Protein AF-A0AAD8TST7-F1 (afdb_monomer_lite)

Sequence (332 aa):
MFNDTINLLGLIELPLRDRQFTWSNRRDVPTLIRLDRVFINHAWNTLFPTSSLSSLTRDTSDHVPLLAKVSTSIPKGGFFRYEPSWALHQRFRSSISAAWVSTFRPDPTARLVARLRLCRKEGGFGVKDLHRQNSIALRHGEDRRVIDSPSTPRFCSREAYRSLAPAQPLDTSSCMSWALQAPSKIKIFTYLADIDRLSTRANLFHKSCAPSDVCAACPCPETGRHLFFACRLATATWSRLDVPIPAGDFSIWELQAPAPFDPAVWRVGVAAILWSLWKSRNDLVFNGVAHSADSTLRRVCDDLALWRWRFRVAHREPLDILRSYVLSCLES

Foldseek 3Di:
DVVVVCVVQQKDWADADADDFFAWPPDPPIDGHHPDTDIDHPVLCVAFVPWHKYWDDDDDDRGTDIDTDTDGPPDPPDDLDADPLLVVPPCLVVQLVCLLPVDDDPDPVVSVVSSVVSSSVSRVCPPPVVPVVDPDDDDPDDDADADPDPVDRHDDPVVVCVVSDDPDPPDPLLVLLVLALAPPVLSVVLNCLQVQNDPQLLNCVVVVNHPGQAALQDRDRTTSCCLQPVDPQNVQLCVLLVFDDDPDDDGLLPGDDDPPADSSLVSNLSSLLSVLSVVQSVCCVPVVDHDHSLRSLVSSLVSLVVSLVSDDPVPSVSSVVVSVSSVVSNVD

pLDDT: mean 83.8, std 13.74, range [41.53, 98.0]

InterPro domains:
  IPR026960 Reverse transcriptase zinc-binding domain [PF13966] (155-238)
  IPR036691 Endonuclease/exonuclease/phosphatase superfamily [G3DSA:3.60.10.10] (1-70)
  IPR036691 Endonuclease/exonuclease/phosphatase superfamily [SSF56219] (2-70)

Structure (mmCIF, N/CA/C/O backbone):
data_AF-A0AAD8TST7-F1
#
_entry.id   AF-A0AAD8TST7-F1
#
loop_
_atom_site.group_PDB
_atom_site.id
_atom_site.type_symbol
_atom_site.label_atom_id
_atom_site.label_alt_id
_atom_site.label_comp_id
_atom_site.label_asym_id
_atom_site.label_entity_id
_atom_site.label_seq_id
_atom_site.pdbx_PDB_ins_code
_atom_site.Cartn_x
_atom_site.Cartn_y
_atom_site.Cartn_z
_atom_site.occupancy
_atom_site.B_iso_or_equi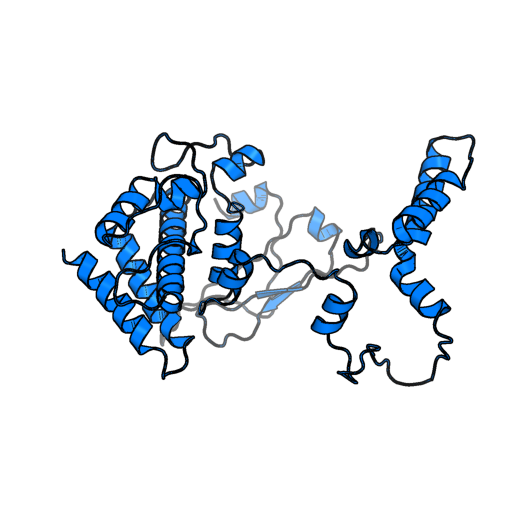v
_atom_site.auth_seq_id
_atom_site.auth_comp_id
_atom_site.auth_asym_id
_atom_site.auth_atom_id
_atom_site.pdbx_PDB_model_num
ATOM 1 N N . MET A 1 1 ? -0.034 -32.361 11.606 1.00 76.31 1 MET A N 1
ATOM 2 C CA . MET A 1 1 ? -0.467 -31.290 10.678 1.00 76.31 1 MET A CA 1
ATOM 3 C C . MET A 1 1 ? 0.688 -30.720 9.853 1.00 76.31 1 MET A C 1
ATOM 5 O O . MET A 1 1 ? 0.625 -30.817 8.642 1.00 76.31 1 MET A O 1
ATOM 9 N N . PHE A 1 2 ? 1.754 -30.157 10.444 1.00 87.19 2 PHE A N 1
ATOM 10 C CA . PHE A 1 2 ? 2.853 -29.548 9.661 1.00 87.19 2 PHE A CA 1
ATOM 11 C C . PHE A 1 2 ? 3.644 -30.555 8.804 1.00 87.19 2 PHE A C 1
ATOM 13 O O . PHE A 1 2 ? 3.742 -30.386 7.591 1.00 87.19 2 PHE A O 1
ATOM 20 N N . ASN A 1 3 ? 4.156 -31.629 9.417 1.00 90.06 3 ASN A N 1
ATOM 21 C CA . ASN A 1 3 ? 4.902 -32.667 8.692 1.00 90.06 3 ASN A CA 1
ATOM 22 C C . ASN A 1 3 ? 4.024 -33.396 7.664 1.00 90.06 3 ASN A C 1
ATOM 24 O O . ASN A 1 3 ? 4.494 -33.721 6.580 1.00 90.06 3 ASN A O 1
ATOM 28 N N . ASP A 1 4 ? 2.740 -33.588 7.972 1.00 94.06 4 ASP A N 1
ATOM 29 C CA . ASP A 1 4 ? 1.787 -34.216 7.051 1.00 94.06 4 ASP A CA 1
ATOM 30 C C . ASP A 1 4 ? 1.598 -33.365 5.791 1.00 94.06 4 ASP A C 1
ATOM 32 O O . ASP A 1 4 ? 1.632 -33.897 4.688 1.00 94.06 4 ASP A O 1
ATOM 36 N N . THR A 1 5 ? 1.495 -32.038 5.934 1.00 91.44 5 THR A N 1
ATOM 37 C CA . THR A 1 5 ? 1.432 -31.107 4.798 1.00 91.44 5 THR A CA 1
ATOM 38 C C . THR A 1 5 ? 2.720 -31.118 3.973 1.00 91.44 5 THR A C 1
ATOM 40 O O . THR A 1 5 ? 2.651 -31.123 2.746 1.00 91.44 5 THR A O 1
ATOM 43 N N . ILE A 1 6 ? 3.895 -31.150 4.615 1.00 94.38 6 ILE A N 1
ATOM 44 C CA . ILE A 1 6 ? 5.191 -31.247 3.916 1.00 94.38 6 ILE A CA 1
ATOM 45 C C . ILE A 1 6 ? 5.243 -32.516 3.067 1.00 94.38 6 ILE A C 1
ATOM 47 O O . ILE A 1 6 ? 5.587 -32.455 1.886 1.00 94.38 6 ILE A O 1
ATOM 51 N N . ASN A 1 7 ? 4.856 -33.645 3.661 1.00 91.75 7 ASN A N 1
ATOM 52 C CA . ASN A 1 7 ? 4.854 -34.938 2.993 1.00 91.75 7 ASN A CA 1
ATOM 53 C C . ASN A 1 7 ? 3.828 -34.980 1.852 1.00 91.75 7 ASN A C 1
ATOM 55 O O . ASN A 1 7 ? 4.169 -35.395 0.747 1.00 91.75 7 ASN A O 1
ATOM 59 N N . LEU A 1 8 ? 2.605 -34.490 2.085 1.00 94.00 8 LEU A N 1
ATOM 60 C CA . LEU A 1 8 ? 1.538 -34.434 1.081 1.00 94.00 8 LEU A CA 1
ATOM 61 C C . LEU A 1 8 ? 1.939 -33.602 -0.145 1.00 94.00 8 LEU A C 1
ATOM 63 O O . LEU A 1 8 ? 1.623 -33.965 -1.274 1.00 94.00 8 LEU A O 1
ATOM 67 N N . LEU A 1 9 ? 2.641 -32.488 0.074 1.00 91.94 9 LEU A N 1
ATOM 68 C CA . LEU A 1 9 ? 3.092 -31.586 -0.986 1.00 91.94 9 LEU A CA 1
ATOM 69 C C . LEU A 1 9 ? 4.436 -32.002 -1.613 1.00 91.94 9 LEU A C 1
ATOM 71 O O . LEU A 1 9 ? 4.923 -31.312 -2.512 1.00 91.94 9 LEU A O 1
ATOM 75 N N . GLY A 1 10 ? 5.049 -33.100 -1.152 1.00 91.50 10 GLY A N 1
ATOM 76 C CA . GLY A 1 10 ? 6.338 -33.582 -1.655 1.00 91.50 10 GLY A CA 1
ATOM 77 C C . GLY A 1 10 ? 7.472 -32.568 -1.473 1.00 91.50 10 GLY A C 1
ATOM 78 O O . GLY A 1 10 ? 8.311 -32.397 -2.364 1.00 91.50 10 GLY A O 1
ATOM 79 N N . LEU A 1 11 ? 7.457 -31.840 -0.355 1.00 95.62 11 LEU A N 1
ATOM 80 C CA . LEU A 1 11 ? 8.429 -30.800 -0.046 1.00 95.62 11 LEU A CA 1
ATOM 81 C C . LEU A 1 11 ? 9.663 -31.376 0.660 1.00 95.62 11 LEU A C 1
ATOM 83 O O . LEU A 1 11 ? 9.570 -32.220 1.544 1.00 95.62 11 LEU A O 1
ATOM 87 N N . ILE A 1 12 ? 10.832 -30.868 0.287 1.00 92.94 12 ILE A N 1
ATOM 88 C CA . ILE A 1 12 ? 12.147 -31.242 0.804 1.00 92.94 12 ILE A CA 1
ATOM 89 C C . ILE A 1 12 ? 12.718 -30.028 1.541 1.00 92.94 12 ILE A C 1
ATOM 91 O O . ILE A 1 12 ? 12.800 -28.941 0.967 1.00 92.94 12 ILE A O 1
ATOM 95 N N . GLU A 1 13 ? 13.115 -30.184 2.806 1.00 94.19 13 GLU A N 1
ATOM 96 C CA . GLU A 1 13 ? 13.775 -29.104 3.554 1.00 94.19 13 GLU A CA 1
ATOM 97 C C . GLU A 1 13 ? 15.196 -28.876 3.019 1.00 94.19 13 GLU A C 1
ATOM 99 O O . GLU A 1 13 ? 16.000 -29.808 2.945 1.00 94.19 13 GLU A O 1
ATOM 104 N N . LEU A 1 14 ? 15.535 -27.627 2.695 1.00 93.38 14 LEU A N 1
ATOM 105 C CA . LEU A 1 14 ? 16.921 -27.240 2.457 1.00 93.38 14 LEU A CA 1
ATOM 106 C C . LEU A 1 14 ? 17.658 -27.143 3.801 1.00 93.38 14 LEU A C 1
ATOM 108 O O . LEU A 1 14 ? 17.265 -26.351 4.663 1.00 93.38 14 LEU A O 1
ATOM 112 N N . PRO A 1 15 ? 18.748 -27.902 4.004 1.00 92.00 15 PRO A N 1
ATOM 113 C CA . PRO A 1 15 ? 19.418 -27.935 5.293 1.00 92.00 15 PRO A CA 1
ATOM 114 C C . PRO A 1 15 ? 20.191 -26.636 5.550 1.00 92.00 15 PRO A C 1
ATOM 116 O O . PRO A 1 15 ? 21.157 -26.334 4.852 1.00 92.00 15 PRO A O 1
ATOM 119 N N . LEU A 1 16 ? 19.823 -25.911 6.609 1.00 93.19 16 LEU A N 1
ATOM 120 C CA . LEU A 1 16 ? 20.676 -24.887 7.217 1.00 93.19 16 LEU A CA 1
ATOM 121 C C . LEU A 1 16 ? 21.794 -25.573 8.018 1.00 93.19 16 LEU A C 1
ATOM 123 O O . LEU A 1 16 ? 21.513 -26.169 9.062 1.00 93.19 16 LEU A O 1
ATOM 127 N N . ARG A 1 17 ? 23.029 -25.536 7.500 1.00 84.62 17 ARG A N 1
ATOM 128 C CA . ARG A 1 17 ? 24.189 -26.272 8.050 1.00 84.62 17 ARG A CA 1
ATOM 129 C C . ARG A 1 17 ? 25.099 -25.430 8.940 1.00 84.62 17 ARG A C 1
ATOM 131 O O . ARG A 1 17 ? 25.785 -25.973 9.794 1.00 84.62 17 ARG A O 1
ATOM 138 N N . ASP A 1 18 ? 25.117 -24.123 8.734 1.00 89.25 18 ASP A N 1
ATOM 139 C CA . ASP A 1 18 ? 25.994 -23.181 9.432 1.00 89.25 18 ASP A CA 1
ATOM 140 C C . ASP A 1 18 ? 25.410 -22.691 10.766 1.00 89.25 18 ASP A C 1
ATOM 142 O O . ASP A 1 18 ? 26.091 -22.002 11.525 1.00 89.25 18 ASP A O 1
ATOM 146 N N . ARG A 1 19 ? 24.151 -23.038 11.075 1.00 88.38 19 ARG A N 1
ATOM 147 C CA . ARG A 1 19 ? 23.484 -22.613 12.308 1.00 88.38 19 ARG A CA 1
ATOM 148 C C . ARG A 1 19 ? 22.371 -23.568 12.749 1.00 88.38 19 ARG A C 1
ATOM 150 O O . ARG A 1 19 ? 21.588 -24.051 11.934 1.00 88.38 19 ARG A O 1
ATOM 157 N N . GLN A 1 20 ? 22.268 -23.797 14.061 1.00 89.62 20 GLN A N 1
ATOM 158 C CA . GLN A 1 20 ? 21.257 -24.689 14.650 1.00 89.62 20 GLN A CA 1
ATOM 159 C C . GLN A 1 20 ? 19.922 -23.993 14.957 1.00 89.62 20 GLN A C 1
ATOM 161 O O . GLN A 1 20 ? 18.870 -24.601 14.780 1.00 89.62 20 GLN A O 1
ATOM 166 N N . PHE A 1 21 ? 19.948 -22.720 15.365 1.00 93.00 21 PHE A N 1
ATOM 167 C CA . PHE A 1 21 ? 18.766 -21.969 15.809 1.00 93.00 21 PHE A CA 1
ATOM 168 C C . PHE A 1 21 ? 18.572 -20.698 14.985 1.00 93.00 21 PHE A C 1
ATOM 170 O O . PHE A 1 21 ? 19.545 -20.018 14.652 1.00 93.00 21 PHE A O 1
ATOM 177 N N . THR A 1 22 ? 17.321 -20.357 14.688 1.00 93.12 22 THR A N 1
ATOM 178 C CA . THR A 1 22 ? 16.976 -19.170 13.887 1.00 93.12 22 THR A CA 1
ATOM 179 C C . THR A 1 22 ? 16.274 -18.099 14.703 1.00 93.12 22 THR A C 1
ATOM 181 O O . THR A 1 22 ? 16.167 -16.976 14.237 1.00 93.12 22 THR A O 1
ATOM 184 N N . TRP A 1 23 ? 15.860 -18.405 15.932 1.00 95.00 23 TRP A N 1
ATOM 185 C CA . TRP A 1 23 ? 15.175 -17.477 16.817 1.00 95.00 23 TRP A CA 1
ATOM 186 C C . TRP A 1 23 ? 15.709 -17.559 18.250 1.00 95.00 23 TRP A C 1
ATOM 188 O O . TRP A 1 23 ? 16.102 -18.632 18.720 1.00 95.00 23 TRP A O 1
ATOM 198 N N . SER A 1 24 ? 15.710 -16.421 18.948 1.00 91.00 24 SER A N 1
ATOM 199 C CA . SER A 1 24 ? 16.000 -16.332 20.379 1.00 91.00 24 SER A CA 1
ATOM 200 C C . SER A 1 24 ? 15.109 -15.306 21.067 1.00 91.00 24 SER A C 1
ATOM 202 O O . SER A 1 24 ? 14.980 -14.189 20.580 1.00 91.00 24 SER A O 1
ATOM 204 N N . ASN A 1 25 ? 14.606 -15.624 22.261 1.00 90.69 25 ASN A N 1
ATOM 205 C CA . ASN A 1 25 ? 13.840 -14.677 23.085 1.00 90.69 25 ASN A CA 1
ATOM 206 C C . ASN A 1 25 ? 14.677 -13.540 23.713 1.00 90.69 25 ASN A C 1
ATOM 208 O O . ASN A 1 25 ? 14.113 -12.711 24.425 1.00 90.69 25 ASN A O 1
ATOM 212 N N . ARG A 1 26 ? 16.002 -13.514 23.490 1.00 85.06 26 ARG A N 1
ATOM 213 C CA . ARG A 1 26 ? 16.943 -12.473 23.952 1.00 85.06 26 ARG A CA 1
ATOM 214 C C . ARG A 1 26 ? 16.978 -12.226 25.469 1.00 85.06 26 ARG A C 1
ATOM 216 O O . ARG A 1 26 ? 17.294 -11.121 25.897 1.00 85.06 26 ARG A O 1
ATOM 223 N N . ARG A 1 27 ? 16.668 -13.239 26.279 1.00 90.19 27 ARG A N 1
ATOM 224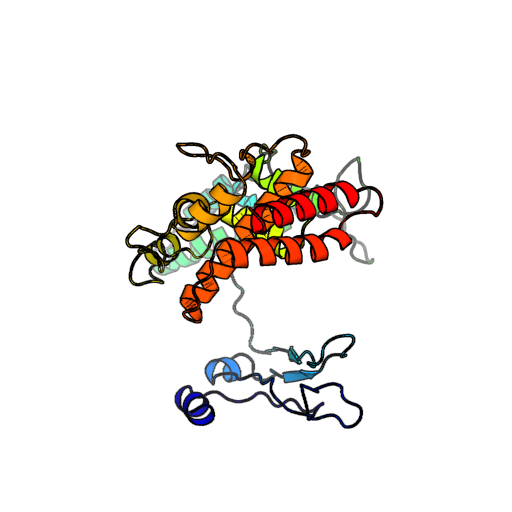 C CA . ARG A 1 27 ? 16.850 -13.197 27.742 1.00 90.19 27 ARG A CA 1
ATOM 225 C C . ARG A 1 27 ? 18.259 -13.657 28.133 1.00 90.19 27 ARG A C 1
ATOM 227 O O . ARG A 1 27 ? 18.913 -14.322 27.333 1.00 90.19 27 ARG A O 1
ATOM 234 N N . ASP A 1 28 ? 18.677 -13.365 29.367 1.00 86.06 28 ASP A N 1
ATOM 235 C CA . ASP A 1 28 ? 19.990 -13.764 29.913 1.00 86.06 28 ASP A CA 1
ATOM 236 C C . ASP A 1 28 ? 20.225 -15.277 29.829 1.00 86.06 28 ASP A C 1
ATOM 238 O O . ASP A 1 28 ? 21.314 -15.732 29.486 1.00 86.06 28 ASP A O 1
ATOM 242 N N . VAL A 1 29 ? 19.163 -16.055 30.068 1.00 91.19 29 VAL A N 1
ATOM 243 C CA . VAL A 1 29 ? 19.098 -17.487 29.757 1.00 91.19 29 VAL A CA 1
ATOM 244 C C . VAL A 1 29 ? 18.189 -17.656 28.535 1.00 91.19 29 VAL A C 1
ATOM 246 O O . VAL A 1 29 ? 16.960 -17.694 28.679 1.00 91.19 29 VAL A O 1
ATOM 249 N N . PRO A 1 30 ? 18.750 -17.681 27.313 1.00 88.06 30 PRO A N 1
ATOM 250 C CA . PRO A 1 30 ? 17.948 -17.580 26.109 1.00 88.06 30 PRO A CA 1
ATOM 251 C C . PRO A 1 30 ? 17.265 -18.905 25.776 1.00 88.06 30 PRO A C 1
ATOM 253 O O . PRO A 1 30 ? 17.888 -19.965 25.746 1.00 88.06 30 PRO A O 1
ATOM 256 N N . THR A 1 31 ? 15.988 -18.836 25.407 1.00 92.44 31 THR A N 1
ATOM 257 C CA . THR A 1 31 ? 15.341 -19.926 24.670 1.00 92.44 31 THR A CA 1
ATOM 258 C C . THR A 1 31 ? 15.761 -19.814 23.212 1.00 92.44 31 THR A C 1
ATOM 260 O O . THR A 1 31 ? 15.619 -18.743 22.619 1.00 92.44 31 THR A O 1
ATOM 263 N N . LEU A 1 32 ? 16.278 -20.900 22.639 1.00 93.00 32 LEU A N 1
ATOM 264 C CA . LEU A 1 32 ? 16.743 -20.961 21.255 1.00 93.00 32 LEU A CA 1
ATOM 265 C C . LEU A 1 32 ? 15.892 -21.964 20.476 1.00 93.00 32 LEU A C 1
ATOM 267 O O . LEU A 1 32 ? 15.778 -23.121 20.872 1.00 93.00 32 LEU A O 1
ATOM 271 N N . ILE A 1 33 ? 15.274 -21.518 19.381 1.00 92.44 33 ILE A N 1
ATOM 272 C CA . ILE A 1 33 ? 14.352 -22.339 18.581 1.00 92.44 33 ILE A CA 1
ATOM 273 C C . ILE A 1 33 ? 14.687 -22.186 17.092 1.00 92.44 33 ILE A C 1
ATOM 275 O O . ILE A 1 33 ? 15.134 -21.132 16.637 1.00 92.44 33 ILE A O 1
ATOM 279 N N . ARG A 1 34 ? 14.483 -23.252 16.312 1.00 92.25 34 ARG A N 1
ATOM 280 C CA . ARG A 1 34 ? 14.535 -23.226 14.843 1.00 92.25 34 ARG A CA 1
ATOM 281 C C . ARG A 1 34 ? 13.124 -23.123 14.272 1.00 92.25 34 ARG A C 1
ATOM 283 O O . ARG A 1 34 ? 12.457 -24.140 14.078 1.00 92.25 34 ARG A O 1
ATOM 290 N N . LEU A 1 35 ? 12.695 -21.887 14.032 1.00 93.12 35 LEU A N 1
ATOM 291 C CA . LEU A 1 35 ? 11.372 -21.563 13.491 1.00 93.12 35 LEU A CA 1
ATOM 292 C C . LEU A 1 35 ? 11.402 -21.374 11.971 1.00 93.12 35 LEU A C 1
ATOM 294 O O . LEU A 1 35 ? 10.456 -21.741 11.282 1.00 93.12 35 LEU A O 1
ATOM 298 N N . ASP A 1 36 ? 12.508 -20.855 11.447 1.00 94.62 36 ASP A N 1
ATOM 299 C CA . ASP A 1 36 ? 12.635 -20.457 10.051 1.00 94.62 36 ASP A CA 1
ATOM 300 C C . ASP A 1 36 ? 13.252 -21.602 9.245 1.00 94.62 36 ASP A C 1
ATOM 302 O O . ASP A 1 36 ? 14.356 -22.077 9.530 1.00 94.62 36 ASP A O 1
ATOM 306 N N . ARG A 1 37 ? 12.512 -22.080 8.244 1.00 94.06 37 ARG A N 1
ATOM 307 C CA . ARG A 1 37 ? 12.894 -23.206 7.386 1.00 94.06 37 ARG A CA 1
ATOM 308 C C . ARG A 1 37 ? 12.555 -22.879 5.941 1.00 94.06 37 ARG A C 1
ATOM 310 O O . ARG A 1 37 ? 11.579 -22.184 5.671 1.00 94.06 37 ARG A O 1
ATOM 317 N N . VAL A 1 38 ? 13.348 -23.401 5.011 1.00 95.31 38 VAL A N 1
ATOM 318 C CA . VAL A 1 38 ? 13.094 -23.267 3.573 1.00 95.31 38 VAL A CA 1
ATOM 319 C C . VAL A 1 38 ? 12.845 -24.651 3.005 1.00 95.31 38 VAL A C 1
ATOM 321 O O . VAL A 1 38 ? 13.658 -25.552 3.192 1.00 95.31 38 VAL A O 1
ATOM 324 N N . PHE A 1 39 ? 11.732 -24.803 2.297 1.00 95.12 39 PHE A N 1
ATOM 325 C CA . PHE A 1 39 ? 11.349 -26.046 1.643 1.00 95.12 39 PHE A CA 1
ATOM 326 C C . PHE A 1 39 ? 11.283 -25.846 0.132 1.00 95.12 39 PHE A C 1
ATOM 328 O O . PHE A 1 39 ? 10.846 -24.798 -0.344 1.00 95.12 39 PHE A O 1
ATOM 335 N N . ILE A 1 40 ? 11.702 -26.858 -0.619 1.00 94.06 40 ILE A N 1
ATOM 336 C CA . ILE A 1 40 ? 11.656 -26.893 -2.081 1.00 94.06 40 ILE A CA 1
ATOM 337 C C . ILE A 1 40 ? 10.895 -28.133 -2.541 1.00 94.06 40 ILE A C 1
ATOM 339 O O . ILE A 1 40 ? 10.922 -29.160 -1.874 1.00 94.06 40 ILE A O 1
ATOM 343 N N . ASN A 1 41 ? 10.216 -28.062 -3.680 1.00 93.00 41 ASN A N 1
ATOM 344 C CA . ASN A 1 41 ? 9.590 -29.244 -4.270 1.00 93.00 41 ASN A CA 1
ATOM 345 C C . ASN A 1 41 ? 10.566 -29.981 -5.202 1.00 93.00 41 ASN A C 1
ATOM 347 O O . ASN A 1 41 ? 11.651 -29.488 -5.529 1.00 93.00 41 ASN A O 1
ATOM 351 N N . HIS A 1 42 ? 10.166 -31.166 -5.660 1.00 87.56 42 HIS A N 1
ATOM 352 C CA . HIS A 1 42 ? 10.997 -31.978 -6.545 1.00 87.56 42 HIS A CA 1
ATOM 353 C C . HIS A 1 42 ? 11.372 -31.247 -7.847 1.00 87.56 42 HIS A C 1
ATOM 355 O O . HIS A 1 42 ? 12.538 -31.247 -8.230 1.00 87.56 42 HIS A O 1
ATOM 361 N N . ALA A 1 43 ? 10.419 -30.546 -8.475 1.00 87.19 43 ALA A N 1
ATOM 362 C CA . ALA A 1 43 ? 10.662 -29.787 -9.706 1.00 87.19 43 ALA A CA 1
ATOM 363 C C . ALA A 1 43 ? 11.748 -28.709 -9.530 1.00 87.19 43 ALA A C 1
ATOM 365 O O . ALA A 1 43 ? 12.603 -28.528 -10.399 1.00 87.19 43 ALA A O 1
ATOM 366 N N . TRP A 1 44 ? 11.755 -28.019 -8.386 1.00 89.56 44 TRP A N 1
ATOM 367 C CA . TRP A 1 44 ? 12.804 -27.067 -8.037 1.00 89.56 44 TRP A CA 1
ATOM 368 C C . TRP A 1 44 ? 14.160 -27.751 -7.880 1.00 89.56 44 TRP A C 1
ATOM 370 O O . TRP A 1 44 ? 15.152 -27.261 -8.416 1.00 89.56 44 TRP A O 1
ATOM 380 N N . ASN A 1 45 ? 14.210 -28.885 -7.178 1.00 88.19 45 ASN A N 1
ATOM 381 C CA . ASN A 1 45 ? 15.447 -29.639 -6.974 1.00 88.19 45 ASN A CA 1
ATOM 382 C C . ASN A 1 45 ? 16.050 -30.125 -8.304 1.00 88.19 45 ASN A C 1
ATOM 384 O O . ASN A 1 45 ? 17.265 -30.099 -8.477 1.00 88.19 45 ASN A O 1
ATOM 388 N N . THR A 1 46 ? 15.208 -30.495 -9.273 1.00 81.62 46 THR A N 1
ATOM 389 C CA . THR A 1 46 ? 15.648 -30.854 -10.628 1.00 81.62 46 THR A CA 1
ATOM 390 C C . THR A 1 46 ? 16.239 -29.658 -11.379 1.00 81.62 46 THR A C 1
ATOM 392 O O . THR A 1 46 ? 17.268 -29.793 -12.036 1.00 81.62 46 THR A O 1
ATOM 395 N N . LEU A 1 47 ? 15.610 -28.481 -11.294 1.00 83.88 47 LEU A N 1
ATOM 396 C CA . LEU A 1 47 ? 16.054 -27.281 -12.017 1.00 83.88 47 LEU A CA 1
ATOM 397 C C . LEU A 1 47 ? 17.265 -26.597 -11.369 1.00 83.88 47 LEU A C 1
ATOM 399 O O . LEU A 1 47 ? 18.084 -25.991 -12.067 1.00 83.88 47 LEU A O 1
ATOM 403 N N . PHE A 1 48 ? 17.382 -26.680 -10.045 1.00 86.81 48 PHE A N 1
ATOM 404 C CA . PHE A 1 48 ? 18.381 -25.982 -9.239 1.00 86.81 48 PHE A CA 1
ATOM 405 C C . PHE A 1 48 ? 19.032 -26.929 -8.218 1.00 86.81 48 PHE A C 1
ATOM 407 O O . PHE A 1 48 ? 18.902 -26.711 -7.007 1.00 86.81 48 PHE A O 1
ATOM 414 N N . PRO A 1 49 ? 19.755 -27.966 -8.679 1.00 84.25 49 PRO A N 1
ATOM 415 C CA . PRO A 1 49 ? 20.294 -29.012 -7.806 1.00 84.25 49 PRO A CA 1
ATOM 416 C C . PRO A 1 49 ? 21.350 -28.492 -6.822 1.00 84.25 49 PRO A C 1
ATOM 418 O O . PRO A 1 49 ? 21.605 -29.106 -5.793 1.00 84.25 49 PRO A O 1
ATOM 421 N N . THR A 1 50 ? 21.958 -27.338 -7.107 1.00 86.50 50 THR A N 1
ATOM 422 C CA . THR A 1 50 ? 22.963 -26.692 -6.253 1.00 86.50 50 THR A CA 1
ATOM 423 C C . THR A 1 50 ? 22.362 -25.585 -5.380 1.00 86.50 50 THR A C 1
ATOM 425 O O . THR A 1 50 ? 23.056 -24.640 -4.997 1.00 86.50 50 THR A O 1
ATOM 428 N N . SER A 1 51 ? 21.059 -25.665 -5.087 1.00 90.12 51 SER A N 1
ATOM 429 C CA . SER A 1 51 ? 20.409 -24.783 -4.115 1.00 90.12 51 SER A CA 1
ATOM 430 C C . SER A 1 51 ? 20.963 -25.039 -2.712 1.00 90.12 51 SER A C 1
ATOM 432 O O . SER A 1 51 ? 21.038 -26.181 -2.265 1.00 90.12 51 SER A O 1
ATOM 434 N N . SER A 1 52 ? 21.337 -23.981 -1.999 1.00 91.38 52 SER A N 1
ATOM 435 C CA . SER A 1 52 ? 21.846 -24.063 -0.630 1.00 91.38 52 SER A CA 1
ATOM 436 C C . SER A 1 52 ? 21.223 -23.003 0.270 1.00 91.38 52 SER A C 1
ATOM 438 O O . SER A 1 52 ? 20.662 -22.014 -0.203 1.00 91.38 52 SER A O 1
ATOM 440 N N . LEU A 1 53 ? 21.311 -23.223 1.580 1.00 94.75 53 LEU A N 1
ATOM 441 C CA . LEU A 1 53 ? 20.778 -22.332 2.601 1.00 94.75 53 LEU A CA 1
ATOM 442 C C . LEU A 1 53 ? 21.878 -21.998 3.613 1.00 94.75 53 LEU A C 1
ATOM 444 O O . LEU A 1 53 ? 22.550 -22.902 4.110 1.00 94.75 53 LEU A O 1
ATOM 448 N N . SER A 1 54 ? 22.050 -20.713 3.911 1.00 93.94 54 SER A N 1
ATOM 449 C CA . SER A 1 54 ? 22.994 -20.211 4.917 1.00 93.94 54 SER A CA 1
ATOM 450 C C . SER A 1 54 ? 22.362 -19.113 5.769 1.00 93.94 54 SER A C 1
ATOM 452 O O . SER A 1 54 ? 21.349 -18.528 5.389 1.00 93.94 54 SER A O 1
ATOM 454 N N . SER A 1 55 ? 22.961 -18.798 6.911 1.00 91.81 55 SER A N 1
ATOM 455 C CA . SER A 1 55 ? 22.571 -17.677 7.765 1.00 91.81 55 SER A CA 1
ATOM 456 C C . SER A 1 55 ? 23.330 -16.393 7.411 1.00 91.81 55 SER A C 1
ATOM 458 O O . SER A 1 55 ? 24.456 -16.431 6.916 1.00 91.81 55 SER A O 1
ATOM 460 N N . LEU A 1 56 ? 22.701 -15.240 7.644 1.00 89.62 56 LEU A N 1
ATOM 461 C CA . LEU A 1 56 ? 23.352 -13.926 7.610 1.00 89.62 56 LEU A CA 1
ATOM 462 C C . LEU A 1 56 ? 23.614 -13.412 9.031 1.00 89.62 56 LEU A C 1
ATOM 464 O O . LEU A 1 56 ? 23.076 -13.932 10.014 1.00 89.62 56 LEU A O 1
ATOM 468 N N . THR A 1 57 ? 24.443 -12.372 9.143 1.00 82.75 57 THR A N 1
ATOM 469 C CA . THR A 1 57 ? 24.713 -11.705 10.421 1.00 82.75 57 THR A CA 1
ATOM 470 C C . THR A 1 57 ? 23.438 -11.089 10.996 1.00 82.75 57 THR A C 1
ATOM 472 O O . THR A 1 57 ? 22.621 -10.490 10.294 1.00 82.75 57 THR A O 1
ATOM 475 N N . ARG A 1 58 ? 23.247 -11.295 12.301 1.00 76.00 58 ARG A N 1
ATOM 476 C CA . ARG A 1 58 ? 22.077 -10.848 13.057 1.00 76.00 58 ARG A CA 1
ATOM 477 C C . ARG A 1 58 ? 22.432 -9.571 13.810 1.00 76.00 58 ARG A C 1
ATOM 479 O O . ARG A 1 58 ? 22.981 -9.664 14.904 1.00 76.00 58 ARG A O 1
ATOM 486 N N . ASP A 1 59 ? 22.060 -8.420 13.258 1.00 66.56 59 ASP A N 1
ATOM 487 C CA . ASP A 1 59 ? 22.432 -7.132 13.859 1.00 66.56 59 ASP A CA 1
ATOM 488 C C . ASP A 1 59 ? 21.385 -6.626 14.863 1.00 66.56 59 ASP A C 1
ATOM 490 O O . ASP A 1 59 ? 21.734 -6.136 15.932 1.00 66.56 59 ASP A O 1
ATOM 494 N N . THR A 1 60 ? 20.085 -6.761 14.564 1.00 77.25 60 THR A N 1
ATOM 495 C CA . THR A 1 60 ? 19.032 -6.094 15.362 1.00 77.25 60 THR A CA 1
ATOM 496 C C . THR A 1 60 ? 17.753 -6.902 15.600 1.00 77.25 60 THR A C 1
ATOM 498 O O . THR A 1 60 ? 17.007 -6.549 16.513 1.00 77.25 60 THR A O 1
ATOM 501 N N . SER A 1 61 ? 17.532 -8.041 14.925 1.00 86.56 61 SER A N 1
ATOM 502 C CA . SER A 1 61 ? 16.332 -8.896 15.092 1.00 86.56 61 SER A CA 1
ATOM 503 C C . SER A 1 61 ? 16.554 -10.111 16.007 1.00 86.56 61 SER A C 1
ATOM 505 O O . SER A 1 61 ? 17.666 -10.620 16.150 1.00 86.56 61 SER A O 1
ATOM 507 N N . ASP A 1 62 ? 15.506 -10.526 16.710 1.00 88.25 62 ASP A N 1
ATOM 508 C CA . ASP A 1 62 ? 15.398 -11.783 17.458 1.00 88.25 62 ASP A CA 1
ATOM 509 C C . ASP A 1 62 ? 15.404 -13.024 16.547 1.00 88.25 62 ASP A C 1
ATOM 511 O O . ASP A 1 62 ? 15.782 -14.108 16.999 1.00 88.25 62 ASP A O 1
ATOM 515 N N . HIS A 1 63 ? 15.124 -12.838 15.254 1.00 92.88 63 HIS A N 1
ATOM 516 C CA . HIS A 1 63 ? 15.331 -13.817 14.191 1.00 92.88 63 HIS A CA 1
ATOM 517 C C . HIS A 1 63 ? 16.701 -13.677 13.507 1.00 92.88 63 HIS A C 1
ATOM 519 O O . HIS A 1 63 ? 17.297 -12.599 13.436 1.00 92.88 63 HIS A O 1
ATOM 525 N N . VAL A 1 64 ? 17.193 -14.788 12.960 1.00 90.44 64 VAL A N 1
ATOM 526 C CA . VAL A 1 64 ? 18.379 -14.861 12.106 1.00 90.44 64 VAL A CA 1
ATOM 527 C C . VAL A 1 64 ? 17.925 -14.883 10.647 1.00 90.44 64 VAL A C 1
ATOM 529 O O . VAL A 1 64 ? 17.240 -15.827 10.250 1.00 90.44 64 VAL A O 1
ATOM 532 N N . PRO A 1 65 ? 18.314 -13.897 9.822 1.00 92.88 65 PRO A N 1
ATOM 533 C CA . PRO A 1 65 ? 17.975 -13.918 8.407 1.00 92.88 65 PRO A CA 1
ATOM 534 C C . PRO A 1 65 ? 18.628 -15.114 7.704 1.00 92.88 65 PRO A C 1
ATOM 536 O O . PRO A 1 65 ? 19.811 -15.400 7.913 1.00 92.88 65 PRO A O 1
ATOM 539 N N . LEU A 1 66 ? 17.863 -15.789 6.846 1.00 94.50 66 LEU A N 1
ATOM 540 C CA . LEU A 1 66 ? 18.338 -16.909 6.036 1.00 94.50 66 LEU A CA 1
ATOM 541 C C . LEU A 1 66 ? 18.517 -16.478 4.577 1.00 94.50 66 LEU A C 1
ATOM 543 O O . LEU A 1 66 ? 17.659 -15.809 4.003 1.00 94.50 66 LEU A O 1
ATOM 547 N N . LEU A 1 67 ? 19.624 -16.893 3.968 1.00 93.19 67 LEU A N 1
ATOM 548 C CA . LEU A 1 67 ? 19.945 -16.684 2.564 1.00 93.19 67 LEU A CA 1
ATOM 549 C C . LEU A 1 67 ? 19.849 -18.015 1.815 1.00 93.19 67 LEU A C 1
ATOM 551 O O . LEU A 1 67 ? 20.698 -18.892 1.973 1.00 93.19 67 LEU A O 1
ATOM 555 N N . ALA A 1 68 ? 18.835 -18.148 0.963 1.00 92.75 68 ALA A N 1
ATOM 556 C CA . ALA A 1 68 ? 18.749 -19.243 0.004 1.00 92.75 68 ALA A CA 1
ATOM 557 C C . ALA A 1 68 ? 19.516 -18.865 -1.271 1.00 92.75 68 ALA A C 1
ATOM 559 O O . ALA A 1 68 ? 19.118 -17.957 -2.006 1.00 92.75 68 ALA A O 1
ATOM 560 N N . LYS A 1 69 ? 20.624 -19.555 -1.549 1.00 89.88 69 LYS A N 1
ATOM 561 C CA . LYS A 1 69 ? 21.395 -19.379 -2.780 1.00 89.88 69 LYS A CA 1
ATOM 562 C C . LYS A 1 69 ? 20.943 -20.410 -3.801 1.00 89.88 69 LYS A C 1
ATOM 564 O O . LYS A 1 69 ? 21.085 -21.607 -3.591 1.00 89.88 69 LYS A O 1
ATOM 569 N N . VAL A 1 70 ? 20.439 -19.934 -4.931 1.00 88.88 70 VAL A N 1
ATOM 570 C CA . VAL A 1 70 ? 19.921 -20.777 -6.011 1.00 88.88 70 VAL A CA 1
ATOM 571 C C . VAL A 1 70 ? 20.899 -20.710 -7.171 1.00 88.88 70 VAL A C 1
ATOM 573 O O . VAL A 1 70 ? 21.189 -19.631 -7.690 1.00 88.88 70 VAL A O 1
ATOM 576 N N . SER A 1 71 ? 21.430 -21.857 -7.576 1.00 77.00 71 SER A N 1
ATOM 577 C CA . SER A 1 71 ? 22.324 -21.952 -8.726 1.00 77.00 71 SER A CA 1
ATOM 578 C C . SER A 1 71 ? 21.949 -23.152 -9.593 1.00 77.00 71 SER A C 1
ATOM 580 O O . SER A 1 71 ? 21.290 -24.081 -9.133 1.00 77.00 71 SER A O 1
ATOM 582 N N . THR A 1 72 ? 22.280 -23.082 -10.880 1.00 72.25 72 THR A N 1
ATOM 583 C CA . THR A 1 72 ? 22.074 -24.180 -11.827 1.00 72.25 72 THR A CA 1
ATOM 584 C C . THR A 1 72 ? 23.135 -24.116 -12.914 1.00 72.25 72 THR A C 1
ATOM 586 O O . THR A 1 72 ? 23.492 -23.027 -13.367 1.00 72.25 72 THR A O 1
ATOM 589 N N . SER A 1 73 ? 23.644 -25.280 -13.307 1.00 63.97 73 SER A N 1
ATOM 590 C CA . SER A 1 73 ? 24.486 -25.471 -14.490 1.00 63.97 73 SER A CA 1
ATOM 591 C C . SER A 1 73 ? 23.660 -25.824 -15.732 1.00 63.97 73 SER A C 1
ATOM 593 O O . SER A 1 73 ? 24.218 -25.929 -16.822 1.00 63.97 73 SER A O 1
ATOM 595 N N . ILE A 1 74 ? 22.334 -25.977 -15.593 1.00 65.12 74 ILE A N 1
ATOM 596 C CA . ILE A 1 74 ? 21.430 -26.216 -16.719 1.00 65.12 74 ILE A CA 1
ATOM 597 C C . ILE A 1 74 ? 21.423 -24.952 -17.592 1.00 65.12 74 ILE A C 1
ATOM 599 O O . ILE A 1 74 ? 21.111 -23.866 -17.084 1.00 65.12 74 ILE A O 1
ATOM 603 N N . PRO A 1 75 ? 21.747 -25.054 -18.897 1.00 56.69 75 PRO A N 1
ATOM 604 C CA . PRO A 1 75 ? 21.708 -23.914 -19.798 1.00 56.69 75 PRO A CA 1
ATOM 605 C C . PRO A 1 75 ? 20.315 -23.288 -19.772 1.00 56.69 75 PRO A C 1
ATOM 607 O O . PRO A 1 75 ? 19.325 -23.912 -20.155 1.00 56.69 75 PRO A O 1
ATOM 610 N N . LYS A 1 76 ? 20.215 -22.039 -19.308 1.00 55.84 76 LYS A N 1
ATOM 611 C CA . LYS A 1 76 ? 18.953 -21.305 -19.382 1.00 55.84 76 LYS A CA 1
ATOM 612 C C . LYS A 1 76 ? 18.614 -21.111 -20.856 1.00 55.84 76 LYS A C 1
ATOM 614 O O . LYS A 1 76 ? 19.376 -20.476 -21.585 1.00 55.84 76 LYS A O 1
ATOM 619 N N . GLY A 1 77 ? 17.453 -21.605 -21.285 1.00 52.44 77 GLY A N 1
ATOM 620 C CA . GLY A 1 77 ? 16.852 -21.164 -22.538 1.00 52.44 77 GLY A CA 1
ATOM 621 C C . GLY A 1 77 ? 16.778 -19.638 -22.516 1.00 52.44 77 GLY A C 1
ATOM 622 O O . GLY A 1 77 ? 16.252 -19.051 -21.570 1.00 52.44 77 GLY A O 1
ATOM 623 N N . GLY A 1 78 ? 17.392 -18.981 -23.500 1.00 51.91 78 GLY A N 1
ATOM 624 C CA . GLY A 1 78 ? 17.455 -17.525 -23.526 1.00 51.91 78 GLY A CA 1
ATOM 625 C C . GLY A 1 78 ? 16.050 -16.945 -23.635 1.00 51.91 78 GLY A C 1
ATOM 626 O O . GLY A 1 78 ? 15.473 -16.966 -24.725 1.00 51.91 78 GLY A O 1
ATOM 627 N N . PHE A 1 79 ? 15.519 -16.424 -22.527 1.00 49.72 79 PHE A N 1
ATOM 628 C CA . PHE A 1 79 ? 14.265 -15.681 -22.517 1.00 49.72 79 PHE A CA 1
ATOM 629 C C . PHE A 1 79 ? 14.358 -14.550 -23.535 1.00 49.72 79 PHE A C 1
ATOM 631 O O . PHE A 1 79 ? 15.314 -13.769 -23.532 1.00 49.72 79 PHE A O 1
ATOM 638 N N . PHE A 1 80 ? 13.366 -14.466 -24.416 1.00 53.06 80 PHE A N 1
ATOM 639 C CA . PHE A 1 80 ? 13.190 -13.268 -25.212 1.00 53.06 80 PHE A CA 1
ATOM 640 C C . PHE A 1 80 ? 12.800 -12.142 -24.253 1.00 53.06 80 PHE A C 1
ATOM 642 O O . PHE A 1 80 ? 11.751 -12.194 -23.616 1.00 53.06 80 PHE A O 1
ATOM 649 N N . ARG A 1 81 ? 13.693 -11.167 -24.100 1.00 52.78 81 ARG A N 1
ATOM 650 C CA . ARG A 1 81 ? 13.428 -9.927 -23.379 1.00 52.78 81 ARG A CA 1
ATOM 651 C C . ARG A 1 81 ? 13.340 -8.819 -24.412 1.00 52.78 81 ARG A C 1
ATOM 653 O O . ARG A 1 81 ? 14.200 -8.721 -25.284 1.00 52.78 81 ARG A O 1
ATOM 660 N N . TYR A 1 82 ? 12.284 -8.035 -24.306 1.00 60.12 82 TYR A N 1
ATOM 661 C CA . TYR A 1 82 ? 12.006 -6.893 -25.153 1.00 60.12 82 TYR A CA 1
ATOM 662 C C . TYR A 1 82 ? 11.943 -5.666 -24.251 1.00 60.12 82 TYR A C 1
ATOM 664 O O . TYR A 1 82 ? 11.249 -5.701 -23.235 1.00 60.12 82 TYR A O 1
ATOM 672 N N . GLU A 1 83 ? 12.686 -4.620 -24.600 1.00 60.06 83 GLU A N 1
ATOM 673 C CA . GLU A 1 83 ? 12.620 -3.350 -23.888 1.00 60.06 83 GLU A CA 1
ATOM 674 C C . GLU A 1 83 ? 11.457 -2.520 -24.460 1.00 60.06 83 GLU A C 1
ATOM 676 O O . GLU A 1 83 ? 11.478 -2.206 -25.653 1.00 60.06 83 GLU A O 1
ATOM 681 N N . PRO A 1 84 ? 10.448 -2.135 -23.654 1.00 66.12 84 PRO A N 1
ATOM 682 C CA . PRO A 1 84 ? 9.287 -1.389 -24.140 1.00 66.12 84 PRO A CA 1
ATOM 683 C C . PRO A 1 84 ? 9.628 -0.090 -24.873 1.00 66.12 84 PRO A C 1
ATOM 685 O O . PRO A 1 84 ? 8.917 0.277 -25.809 1.00 66.12 84 PRO A O 1
ATOM 688 N N . SER A 1 85 ? 10.727 0.573 -24.498 1.00 63.91 85 SER A N 1
ATOM 689 C CA . SER A 1 85 ? 11.183 1.814 -25.135 1.00 63.91 85 SER A CA 1
ATOM 690 C C . SER A 1 85 ? 11.548 1.641 -26.612 1.00 63.91 85 SER A C 1
ATOM 692 O O . SER A 1 85 ? 11.474 2.606 -27.369 1.00 63.91 85 SER A O 1
ATOM 694 N N . TRP A 1 86 ? 11.859 0.424 -27.074 1.00 69.06 86 TRP A N 1
ATOM 695 C CA . TRP A 1 86 ? 12.138 0.184 -28.490 1.00 69.06 86 TRP A CA 1
ATOM 696 C C . TRP A 1 86 ? 10.923 0.454 -29.381 1.00 69.06 86 TRP A C 1
ATOM 698 O O . TRP A 1 86 ? 11.109 0.973 -30.476 1.00 69.06 86 TRP A O 1
ATOM 708 N N . ALA A 1 87 ? 9.690 0.232 -28.909 1.00 70.06 87 ALA A N 1
ATOM 709 C CA . ALA A 1 87 ? 8.476 0.592 -29.658 1.00 70.06 87 ALA A CA 1
ATOM 710 C C . ALA A 1 87 ? 8.365 2.095 -29.933 1.00 70.06 87 ALA A C 1
ATOM 712 O O . ALA A 1 87 ? 7.671 2.488 -30.868 1.00 70.06 87 ALA A O 1
ATOM 713 N N . LEU A 1 88 ? 9.039 2.922 -29.130 1.00 68.88 88 LEU A N 1
ATOM 714 C CA . LEU A 1 88 ? 9.041 4.375 -29.265 1.00 68.88 88 LEU A CA 1
ATOM 715 C C . LEU A 1 88 ? 10.090 4.856 -30.275 1.00 68.88 88 LEU A C 1
ATOM 717 O O . LEU A 1 88 ? 10.020 5.989 -30.746 1.00 68.88 88 LEU A O 1
ATOM 721 N N . HIS A 1 89 ? 11.056 4.009 -30.642 1.00 70.38 89 HIS A N 1
ATOM 722 C CA . HIS A 1 89 ? 12.067 4.365 -31.625 1.00 70.38 89 HIS A CA 1
ATOM 723 C C . HIS A 1 89 ? 11.451 4.430 -33.030 1.00 70.38 89 HIS A C 1
ATOM 725 O O . HIS A 1 89 ? 10.865 3.460 -33.513 1.00 70.38 89 HIS A O 1
ATOM 731 N N . GLN A 1 90 ? 11.651 5.552 -33.730 1.00 72.69 90 GLN A N 1
ATOM 732 C CA . GLN A 1 90 ? 11.002 5.860 -35.017 1.00 72.69 90 GLN A CA 1
ATOM 733 C C . GLN A 1 90 ? 11.161 4.763 -36.084 1.00 72.69 90 GLN A C 1
ATOM 735 O O . GLN A 1 90 ? 10.273 4.557 -36.907 1.00 72.69 90 GLN A O 1
ATOM 740 N N . ARG A 1 91 ? 12.282 4.031 -36.068 1.00 70.12 91 ARG A N 1
ATOM 741 C CA . ARG A 1 91 ? 12.577 2.959 -37.038 1.00 70.12 91 ARG A CA 1
ATOM 742 C C . ARG A 1 91 ? 12.158 1.559 -36.591 1.00 70.12 91 ARG A C 1
ATOM 744 O O . ARG A 1 91 ? 12.203 0.633 -37.390 1.00 70.12 91 ARG A O 1
ATOM 751 N N . PHE A 1 92 ? 11.749 1.373 -35.337 1.00 76.00 92 PHE A N 1
ATOM 752 C CA . PHE A 1 92 ? 11.458 0.036 -34.813 1.00 76.00 92 PHE A CA 1
ATOM 753 C C . PHE A 1 92 ? 10.319 -0.636 -35.581 1.00 76.00 92 PHE A C 1
ATOM 755 O O . PHE A 1 92 ? 10.446 -1.771 -36.040 1.00 76.00 92 PHE A O 1
ATOM 762 N N . ARG A 1 93 ? 9.218 0.094 -35.794 1.00 79.94 93 ARG A N 1
ATOM 763 C CA . ARG A 1 93 ? 8.039 -0.438 -36.485 1.00 79.94 93 ARG A CA 1
ATOM 764 C C . ARG A 1 93 ? 8.337 -0.818 -37.936 1.00 79.94 93 ARG A C 1
ATOM 766 O O . ARG A 1 93 ? 7.887 -1.873 -38.383 1.00 79.94 93 ARG A O 1
ATOM 773 N N . SER A 1 94 ? 9.094 0.005 -38.661 1.00 78.94 94 SER A N 1
ATOM 774 C CA . SER A 1 94 ? 9.451 -0.267 -40.057 1.00 78.94 94 SER A CA 1
ATOM 775 C C . SER A 1 94 ? 10.434 -1.434 -40.177 1.00 78.94 94 SER A C 1
ATOM 777 O O . SER A 1 94 ? 10.199 -2.316 -41.002 1.00 78.94 94 SER A O 1
ATOM 779 N N . SER A 1 95 ? 11.451 -1.521 -39.313 1.00 79.56 95 SER A N 1
ATOM 780 C CA . SER A 1 95 ? 12.410 -2.638 -39.307 1.00 79.56 95 SER A CA 1
ATOM 781 C C . SER A 1 95 ? 11.752 -3.983 -38.984 1.00 79.56 95 SER A C 1
ATOM 783 O O . SER A 1 95 ? 11.971 -4.966 -39.692 1.00 79.56 95 SER A O 1
ATOM 785 N N . ILE A 1 96 ? 10.885 -4.036 -37.964 1.00 84.06 96 ILE A N 1
ATOM 786 C CA . ILE A 1 96 ? 10.159 -5.268 -37.612 1.00 84.06 96 ILE A CA 1
ATOM 787 C C . ILE A 1 96 ? 9.201 -5.683 -38.732 1.00 84.06 96 ILE A C 1
ATOM 789 O O . ILE A 1 96 ? 9.144 -6.865 -39.070 1.00 84.06 96 ILE A O 1
ATOM 793 N N . SER A 1 97 ? 8.491 -4.728 -39.342 1.00 83.38 97 SER A N 1
ATOM 794 C CA . SER A 1 97 ? 7.569 -5.010 -40.452 1.00 83.38 97 SER A CA 1
ATOM 795 C C . SER A 1 97 ? 8.314 -5.540 -41.679 1.00 83.38 97 SER A C 1
ATOM 797 O O . SER A 1 97 ? 7.899 -6.538 -42.267 1.00 83.38 97 SER A O 1
ATOM 799 N N . ALA A 1 98 ? 9.455 -4.936 -42.024 1.00 83.06 98 ALA A N 1
ATOM 800 C CA . ALA A 1 98 ? 10.306 -5.407 -43.111 1.00 83.06 98 ALA A CA 1
ATOM 801 C C . ALA A 1 98 ? 10.818 -6.836 -42.852 1.00 83.06 98 ALA A C 1
ATOM 803 O O . ALA A 1 98 ? 10.724 -7.696 -43.726 1.00 83.06 98 ALA A O 1
ATOM 804 N N . ALA A 1 99 ? 11.284 -7.132 -41.634 1.00 83.75 99 ALA A N 1
ATOM 805 C CA . ALA A 1 99 ? 11.737 -8.473 -41.260 1.00 83.75 99 ALA A CA 1
ATOM 806 C C . ALA A 1 99 ? 10.618 -9.521 -41.200 1.00 83.75 99 ALA A C 1
ATOM 808 O O . ALA A 1 99 ? 10.859 -10.698 -41.473 1.00 83.75 99 ALA A O 1
ATOM 809 N N . TRP A 1 100 ? 9.393 -9.112 -40.871 1.00 84.75 100 TRP A N 1
ATOM 810 C CA . TRP A 1 100 ? 8.242 -10.009 -40.865 1.00 84.75 100 TRP A CA 1
ATOM 811 C C . TRP A 1 100 ? 7.861 -10.458 -42.280 1.00 84.75 100 TRP A C 1
ATOM 813 O O . TRP A 1 100 ? 7.447 -11.599 -42.486 1.00 84.75 100 TRP A O 1
ATOM 823 N N . VAL A 1 101 ? 8.020 -9.584 -43.275 1.00 86.88 101 VAL A N 1
ATOM 824 C CA . VAL A 1 101 ? 7.630 -9.866 -44.666 1.00 86.88 101 VAL A CA 1
ATOM 825 C C . VAL A 1 101 ? 8.782 -10.464 -45.488 1.00 86.88 101 VAL A C 1
ATOM 827 O O . VAL A 1 101 ? 8.529 -11.131 -46.487 1.00 86.88 101 VAL A O 1
ATOM 830 N N . SER A 1 102 ? 10.036 -10.335 -45.044 1.00 80.00 102 SER A N 1
ATOM 831 C CA . SER A 1 102 ? 11.234 -10.709 -45.820 1.00 80.00 102 SER A CA 1
ATOM 832 C C . SER A 1 102 ? 11.464 -12.208 -46.047 1.00 80.00 102 SER A C 1
ATOM 834 O O . SER A 1 102 ? 12.387 -12.576 -46.771 1.00 80.00 102 SER A O 1
ATOM 836 N N . THR A 1 103 ? 10.660 -13.095 -45.450 1.00 79.00 103 THR A N 1
ATOM 837 C CA . THR A 1 103 ? 10.798 -14.547 -45.646 1.00 79.00 103 THR A CA 1
ATOM 838 C C . THR A 1 103 ? 9.552 -15.193 -46.221 1.00 79.00 103 THR A C 1
ATOM 840 O O . THR A 1 103 ? 8.458 -15.138 -45.650 1.00 79.00 103 THR A O 1
ATOM 843 N N . PHE A 1 104 ? 9.765 -15.908 -47.324 1.00 76.94 104 PHE A N 1
ATOM 844 C CA . PHE A 1 104 ? 8.801 -16.816 -47.917 1.00 76.94 104 PHE A CA 1
ATOM 845 C C . PHE A 1 104 ? 9.334 -18.246 -47.793 1.00 76.94 104 PHE A C 1
ATOM 847 O O . PHE A 1 104 ? 10.391 -18.575 -48.326 1.00 76.94 104 PHE A O 1
ATOM 854 N N . ARG A 1 105 ? 8.633 -19.089 -47.030 1.00 80.75 105 ARG A N 1
ATOM 855 C CA . ARG A 1 105 ? 8.919 -20.527 -46.915 1.00 80.75 105 ARG A CA 1
ATOM 856 C C . ARG A 1 105 ? 7.633 -21.304 -47.185 1.00 80.75 105 ARG A C 1
ATOM 858 O O . ARG A 1 105 ? 6.618 -20.892 -46.630 1.00 80.75 105 ARG A O 1
ATOM 865 N N . PRO A 1 106 ? 7.643 -22.392 -47.974 1.00 77.75 106 PRO A N 1
ATOM 866 C CA . PRO A 1 106 ? 6.423 -23.129 -48.315 1.00 77.75 106 PRO A CA 1
ATOM 867 C C . PRO A 1 106 ? 5.666 -23.591 -47.066 1.00 77.75 106 PRO A C 1
ATOM 869 O O . PRO A 1 106 ? 4.493 -23.264 -46.910 1.00 77.75 106 PRO A O 1
ATOM 872 N N . ASP A 1 107 ? 6.381 -24.215 -46.126 1.00 87.19 107 ASP A N 1
ATOM 873 C CA . ASP A 1 107 ? 5.840 -24.676 -44.847 1.00 87.19 107 ASP A CA 1
ATOM 874 C C . ASP A 1 107 ? 5.460 -23.503 -43.909 1.00 87.19 107 ASP A C 1
ATOM 876 O O . ASP A 1 107 ? 6.321 -22.666 -43.594 1.00 87.19 107 ASP A O 1
ATOM 880 N N . PRO A 1 108 ? 4.198 -23.424 -43.438 1.00 80.94 108 PRO A N 1
ATOM 881 C CA . PRO A 1 108 ? 3.736 -22.380 -42.522 1.00 80.94 108 PRO A CA 1
ATOM 882 C C . PRO A 1 108 ? 4.529 -22.305 -41.211 1.00 80.94 108 PRO A C 1
ATOM 884 O O . PRO A 1 108 ? 4.831 -21.205 -40.740 1.00 80.94 108 PRO A O 1
ATOM 887 N N . THR A 1 109 ? 4.922 -23.449 -40.645 1.00 72.19 109 THR A N 1
ATOM 888 C CA . THR A 1 109 ? 5.637 -23.509 -39.360 1.00 72.19 109 THR A CA 1
ATOM 889 C C . THR A 1 109 ? 7.061 -22.977 -39.501 1.00 72.19 109 THR A C 1
ATOM 891 O O . THR A 1 109 ? 7.489 -22.097 -38.751 1.00 72.19 109 THR A O 1
ATOM 894 N N . ALA A 1 110 ? 7.788 -23.423 -40.523 1.00 74.75 110 ALA A N 1
ATOM 895 C CA . ALA A 1 110 ? 9.118 -22.938 -40.857 1.00 74.75 110 ALA A CA 1
ATOM 896 C C . ALA A 1 110 ? 9.107 -21.451 -41.230 1.00 74.75 110 ALA A C 1
ATOM 898 O O . ALA A 1 110 ? 10.051 -20.728 -40.902 1.00 74.75 110 ALA A O 1
ATOM 899 N N . ARG A 1 111 ? 8.037 -20.971 -41.879 1.00 83.62 111 ARG A N 1
ATOM 900 C CA . ARG A 1 111 ? 7.837 -19.546 -42.180 1.00 83.62 111 ARG A CA 1
ATOM 901 C C . ARG A 1 111 ? 7.681 -18.729 -40.903 1.00 83.62 111 ARG A C 1
ATOM 903 O O . ARG A 1 111 ? 8.368 -17.723 -40.751 1.00 83.62 111 ARG A O 1
ATOM 910 N N . LEU A 1 112 ? 6.840 -19.174 -39.970 1.00 77.75 112 LEU A N 1
ATOM 911 C CA . LEU A 1 112 ? 6.659 -18.513 -38.677 1.00 77.75 112 LEU A CA 1
ATOM 912 C C . LEU A 1 112 ? 7.969 -18.477 -37.878 1.00 77.75 112 LEU A C 1
ATOM 914 O O . LEU A 1 112 ? 8.373 -17.417 -37.407 1.00 77.75 112 LEU A O 1
ATOM 918 N N . VAL A 1 113 ? 8.680 -19.604 -37.781 1.00 78.94 113 VAL A N 1
ATOM 919 C CA . VAL A 1 113 ? 9.970 -19.680 -37.076 1.00 78.94 113 VAL A CA 1
ATOM 920 C C . VAL A 1 113 ? 11.016 -18.766 -37.722 1.00 78.94 113 VAL A C 1
ATOM 922 O O . VAL A 1 113 ? 11.756 -18.085 -37.010 1.00 78.94 113 VAL A O 1
ATOM 925 N N . ALA A 1 114 ? 11.077 -18.705 -39.055 1.00 80.75 114 ALA A N 1
ATOM 926 C CA . ALA A 1 114 ? 11.992 -17.816 -39.771 1.00 80.75 114 ALA A CA 1
ATOM 927 C C . ALA A 1 114 ? 11.678 -16.334 -39.508 1.00 80.75 114 ALA A C 1
ATOM 929 O O . ALA A 1 114 ? 12.589 -15.574 -39.172 1.00 80.75 114 ALA A O 1
ATOM 930 N N . ARG A 1 115 ? 10.397 -15.945 -39.567 1.00 82.50 115 ARG A N 1
ATOM 931 C CA . ARG A 1 115 ? 9.934 -14.587 -39.243 1.00 82.50 115 ARG A CA 1
ATOM 932 C C . ARG A 1 115 ? 10.258 -14.205 -37.805 1.00 82.50 115 ARG A C 1
ATOM 934 O O . ARG A 1 115 ? 10.846 -13.157 -37.575 1.00 82.50 115 ARG A O 1
ATOM 941 N N . LEU A 1 116 ? 9.967 -15.077 -36.838 1.00 77.94 116 LEU A N 1
ATOM 942 C CA . LEU A 1 116 ? 10.275 -14.833 -35.426 1.00 77.94 116 LEU A CA 1
ATOM 943 C C . LEU A 1 116 ? 11.781 -14.696 -35.178 1.00 77.94 116 LEU A C 1
ATOM 945 O O . LEU A 1 116 ? 12.197 -13.835 -34.407 1.00 77.94 116 LEU A O 1
ATOM 949 N N . ARG A 1 117 ? 12.621 -15.498 -35.844 1.00 77.94 117 ARG A N 1
ATOM 950 C CA . ARG A 1 117 ? 14.085 -15.370 -35.756 1.00 77.94 117 ARG A CA 1
ATOM 951 C C . ARG A 1 117 ? 14.582 -14.048 -36.333 1.00 77.94 117 ARG A C 1
ATOM 953 O O . ARG A 1 117 ? 15.471 -13.445 -35.739 1.00 77.94 117 ARG A O 1
ATOM 960 N N . LEU A 1 118 ? 14.013 -13.589 -37.446 1.00 78.88 118 LEU A N 1
ATOM 961 C CA . LEU A 1 118 ? 14.370 -12.313 -38.068 1.00 78.88 118 LEU A CA 1
ATOM 962 C C . LEU A 1 118 ? 13.873 -11.123 -37.252 1.00 78.88 118 LEU A C 1
ATOM 964 O O . LEU A 1 118 ? 14.670 -10.253 -36.934 1.00 78.88 118 LEU A O 1
ATOM 968 N N . CYS A 1 119 ? 12.622 -11.125 -36.796 1.00 78.00 119 CYS A N 1
ATOM 969 C CA . CYS A 1 119 ? 12.116 -10.099 -35.886 1.00 78.00 119 CYS A CA 1
ATOM 970 C C . CYS A 1 119 ? 12.841 -10.111 -34.538 1.00 78.00 119 CYS A C 1
ATOM 972 O O . CYS A 1 119 ? 12.980 -9.062 -33.929 1.00 78.00 119 CYS A O 1
ATOM 974 N N . ARG A 1 120 ? 13.352 -11.256 -34.067 1.00 71.94 120 ARG A N 1
ATOM 975 C CA . ARG A 1 120 ? 14.247 -11.316 -32.899 1.00 71.94 120 ARG A CA 1
ATOM 976 C C . ARG A 1 120 ? 15.623 -10.741 -33.212 1.00 71.94 120 ARG A C 1
ATOM 978 O O . ARG A 1 120 ? 16.194 -10.072 -32.356 1.00 71.94 120 ARG A O 1
ATOM 985 N N . LYS A 1 121 ? 16.154 -11.014 -34.408 1.00 70.12 121 LYS A N 1
ATOM 986 C CA . LYS A 1 121 ? 17.407 -10.429 -34.884 1.00 70.12 121 LYS A CA 1
ATOM 987 C C . LYS A 1 121 ? 17.269 -8.914 -34.891 1.00 70.12 121 LYS A C 1
ATOM 989 O O . LYS A 1 121 ? 18.057 -8.318 -34.178 1.00 70.12 121 LYS A O 1
ATOM 994 N N . GLU A 1 122 ? 16.238 -8.372 -35.555 1.00 69.38 122 GLU A N 1
ATOM 995 C CA . GLU A 1 122 ? 15.861 -6.946 -35.658 1.00 69.38 122 GLU A CA 1
ATOM 996 C C . GLU A 1 122 ? 15.458 -6.308 -34.322 1.00 69.38 122 GLU A C 1
ATOM 998 O O . GLU A 1 122 ? 15.906 -5.225 -33.980 1.00 69.38 122 GLU A O 1
ATOM 1003 N N . GLY A 1 123 ? 14.657 -6.982 -33.503 1.00 59.50 123 GLY A N 1
ATOM 1004 C CA . GLY A 1 123 ? 14.249 -6.494 -32.185 1.00 59.50 123 GLY A CA 1
ATOM 1005 C C . GLY A 1 123 ? 15.411 -6.442 -31.195 1.00 59.50 123 GLY A C 1
ATOM 1006 O O . GLY A 1 123 ? 15.424 -5.596 -30.316 1.00 59.50 123 GLY A O 1
ATOM 1007 N N . GLY A 1 124 ? 16.430 -7.288 -31.371 1.00 54.47 124 GLY A N 1
ATOM 1008 C CA . GLY A 1 124 ? 17.694 -7.212 -30.638 1.00 54.47 124 GLY A CA 1
ATOM 1009 C C . GLY A 1 124 ? 18.663 -6.125 -31.134 1.00 54.47 124 GLY A C 1
ATOM 1010 O O . GLY A 1 124 ? 19.768 -6.035 -30.593 1.00 54.47 124 GLY A O 1
ATOM 1011 N N . PHE A 1 125 ? 18.302 -5.313 -32.143 1.00 46.41 125 PHE A N 1
ATOM 1012 C CA . PHE A 1 125 ? 19.185 -4.289 -32.736 1.00 46.41 125 PHE A CA 1
ATOM 1013 C C . PHE A 1 125 ? 19.509 -3.110 -31.825 1.00 46.41 125 PHE A C 1
ATOM 1015 O O . PHE A 1 125 ? 20.493 -2.425 -32.103 1.00 46.41 125 PHE A O 1
ATOM 1022 N N . GLY A 1 126 ? 18.763 -2.874 -30.740 1.00 45.88 126 GLY A N 1
ATOM 1023 C CA . GLY A 1 126 ? 18.975 -1.702 -29.881 1.00 45.88 126 GLY A CA 1
ATOM 1024 C C . GLY A 1 126 ? 20.404 -1.563 -29.338 1.00 45.88 126 GLY A C 1
ATOM 1025 O O . GLY A 1 126 ? 20.844 -0.456 -29.064 1.00 45.88 126 GLY A O 1
ATOM 1026 N N . VAL A 1 127 ? 21.161 -2.662 -29.236 1.00 44.53 127 VAL A N 1
ATOM 1027 C CA . VAL A 1 127 ? 22.574 -2.621 -28.819 1.00 44.53 127 VAL A CA 1
ATOM 1028 C C . VAL A 1 127 ? 23.530 -2.545 -30.016 1.00 44.53 127 VAL A C 1
ATOM 1030 O O . VAL A 1 127 ? 24.541 -1.860 -29.944 1.00 44.53 127 VAL A O 1
ATOM 1033 N N . LYS A 1 128 ? 23.243 -3.228 -31.133 1.00 41.53 128 LYS A N 1
ATOM 1034 C CA . LYS A 1 128 ? 24.221 -3.410 -32.225 1.00 41.53 128 LYS A CA 1
ATOM 1035 C C . LYS A 1 128 ? 24.272 -2.263 -33.238 1.00 41.53 128 LYS A C 1
ATOM 1037 O O . LYS A 1 128 ? 25.354 -1.998 -33.750 1.00 41.53 128 LYS A O 1
ATOM 1042 N N . ASP A 1 129 ? 23.166 -1.569 -33.505 1.00 44.09 129 ASP A N 1
ATOM 1043 C CA . ASP A 1 129 ? 23.164 -0.465 -34.483 1.00 44.09 129 ASP A CA 1
ATOM 1044 C C . ASP A 1 129 ? 23.583 0.887 -33.880 1.00 44.09 129 ASP A C 1
ATOM 1046 O O . ASP A 1 129 ? 24.197 1.692 -34.580 1.00 44.09 129 ASP A O 1
ATOM 1050 N N . LEU A 1 130 ? 23.409 1.090 -32.566 1.00 45.75 130 LEU A N 1
ATOM 1051 C CA . LEU A 1 130 ? 24.061 2.187 -31.827 1.00 45.75 130 LEU A CA 1
ATOM 1052 C C . LEU A 1 130 ? 25.596 2.101 -31.934 1.00 45.75 130 LEU A C 1
ATOM 1054 O O . LEU A 1 130 ? 26.280 3.120 -32.000 1.00 45.75 130 LEU A O 1
ATOM 1058 N N . HIS A 1 131 ? 26.136 0.881 -32.027 1.00 43.31 131 HIS A N 1
ATOM 1059 C CA . HIS A 1 131 ? 27.562 0.649 -32.250 1.00 43.31 131 HIS A CA 1
ATOM 1060 C C . HIS A 1 131 ? 28.015 0.801 -33.709 1.00 43.31 131 HIS A C 1
ATOM 1062 O O . HIS A 1 131 ? 29.213 0.901 -33.942 1.00 43.31 131 HIS A O 1
ATOM 1068 N N . ARG A 1 132 ? 27.103 0.794 -34.692 1.00 43.22 132 ARG A N 1
ATOM 1069 C CA . ARG A 1 132 ? 27.458 0.884 -36.119 1.00 43.22 132 ARG A CA 1
ATOM 1070 C C . ARG A 1 132 ? 27.417 2.323 -36.647 1.00 43.22 132 ARG A C 1
ATOM 1072 O O . ARG A 1 132 ? 28.127 2.631 -37.596 1.00 43.22 132 ARG A O 1
ATOM 1079 N N . GLN A 1 133 ? 26.615 3.198 -36.034 1.00 46.72 133 GLN A N 1
ATOM 1080 C CA . GLN A 1 133 ? 26.587 4.635 -36.355 1.00 46.72 133 GLN A CA 1
ATOM 1081 C C . GLN A 1 133 ? 27.726 5.426 -35.706 1.00 46.72 133 GLN A C 1
ATOM 1083 O O . GLN A 1 133 ? 28.143 6.444 -36.248 1.00 46.72 133 GLN A O 1
ATOM 1088 N N . ASN A 1 134 ? 28.267 4.934 -34.595 1.00 43.84 134 ASN A N 1
ATOM 1089 C CA . ASN A 1 134 ? 29.469 5.485 -33.993 1.00 43.84 134 ASN A CA 1
ATOM 1090 C C . ASN A 1 134 ? 30.648 4.630 -34.453 1.00 43.84 134 ASN A C 1
ATOM 1092 O O . ASN A 1 134 ? 30.660 3.428 -34.211 1.00 43.84 134 ASN A O 1
ATOM 1096 N N . SER A 1 135 ? 31.637 5.220 -35.115 1.00 43.78 135 SER A N 1
ATOM 1097 C CA . SER A 1 135 ? 32.907 4.573 -35.462 1.00 43.78 135 SER A CA 1
ATOM 1098 C C . SER A 1 135 ? 33.669 4.176 -34.187 1.00 43.78 135 SER A C 1
ATOM 1100 O O . SER A 1 135 ? 34.590 4.865 -33.754 1.00 43.78 135 SER A O 1
ATOM 1102 N N . ILE A 1 136 ? 33.245 3.103 -33.519 1.00 52.62 136 ILE A N 1
ATOM 1103 C CA . ILE A 1 136 ? 33.776 2.708 -32.214 1.00 52.62 136 ILE A CA 1
ATOM 1104 C C . ILE A 1 136 ? 35.007 1.840 -32.439 1.00 52.62 136 ILE A C 1
ATOM 1106 O O . ILE A 1 136 ? 34.921 0.640 -32.694 1.00 52.62 136 ILE A O 1
ATOM 1110 N N . ALA A 1 137 ? 36.174 2.466 -32.322 1.00 58.00 137 ALA A N 1
ATOM 1111 C CA . ALA A 1 137 ? 37.432 1.758 -32.156 1.00 58.00 137 ALA A CA 1
ATOM 1112 C C . ALA A 1 137 ? 37.494 1.185 -30.732 1.00 58.00 137 ALA A C 1
ATOM 1114 O O . ALA A 1 137 ? 37.551 1.934 -29.753 1.00 58.00 137 ALA A O 1
ATOM 1115 N N . LEU A 1 138 ? 37.471 -0.143 -30.616 1.00 60.59 138 LEU A N 1
ATOM 1116 C CA . LEU A 1 138 ? 37.681 -0.828 -29.342 1.00 60.59 138 LEU A CA 1
ATOM 1117 C C . LEU A 1 138 ? 39.117 -0.569 -28.871 1.00 60.59 138 LEU A C 1
ATOM 1119 O O . LEU A 1 138 ? 40.067 -0.728 -29.636 1.00 60.59 138 LEU A O 1
ATOM 1123 N N . ARG A 1 139 ? 39.277 -0.157 -27.614 1.00 70.56 139 ARG A N 1
ATOM 1124 C CA . ARG A 1 139 ? 40.586 0.050 -26.983 1.00 70.56 139 ARG A CA 1
ATOM 1125 C C . ARG A 1 139 ? 40.798 -1.028 -25.926 1.00 70.56 139 ARG A C 1
ATOM 1127 O O . ARG A 1 139 ? 39.850 -1.401 -25.243 1.00 70.56 139 ARG A O 1
ATOM 1134 N N . HIS A 1 140 ? 42.032 -1.498 -25.762 1.00 68.75 140 HIS A N 1
ATOM 1135 C CA . HIS A 1 140 ? 42.395 -2.332 -24.618 1.00 68.75 140 HIS A CA 1
ATOM 1136 C C . HIS A 1 140 ? 42.415 -1.455 -23.356 1.00 68.75 140 HIS A C 1
ATOM 1138 O O . HIS A 1 140 ? 43.315 -0.639 -23.175 1.00 68.75 140 HIS A O 1
ATOM 1144 N N . GLY A 1 141 ? 41.384 -1.573 -22.522 1.00 75.19 141 GLY A N 1
ATOM 1145 C CA . GLY A 1 141 ? 41.217 -0.828 -21.274 1.00 75.19 141 GLY A CA 1
ATOM 1146 C C . GLY A 1 141 ? 39.971 -1.294 -20.522 1.00 75.19 141 GLY A C 1
ATOM 1147 O O . GLY A 1 141 ? 39.211 -2.111 -21.036 1.00 75.19 141 GLY A O 1
ATOM 1148 N N . GLU A 1 142 ? 39.765 -0.795 -19.302 1.00 66.88 142 GLU A N 1
ATOM 1149 C CA . GLU A 1 142 ? 38.551 -1.097 -18.534 1.00 66.88 142 GLU A CA 1
ATOM 1150 C C . GLU A 1 142 ? 37.297 -0.543 -19.221 1.00 66.88 142 GLU A C 1
ATOM 1152 O O . GLU A 1 142 ? 37.273 0.608 -19.674 1.00 66.88 142 GLU A O 1
ATOM 1157 N N . ASP A 1 143 ? 36.231 -1.343 -19.234 1.00 71.81 143 ASP A N 1
ATOM 1158 C CA . ASP A 1 143 ? 34.937 -0.943 -19.775 1.00 71.81 143 ASP A CA 1
ATOM 1159 C C . ASP A 1 143 ? 34.377 0.263 -19.013 1.00 71.81 143 ASP A C 1
ATOM 1161 O O . ASP A 1 143 ? 34.111 0.213 -17.808 1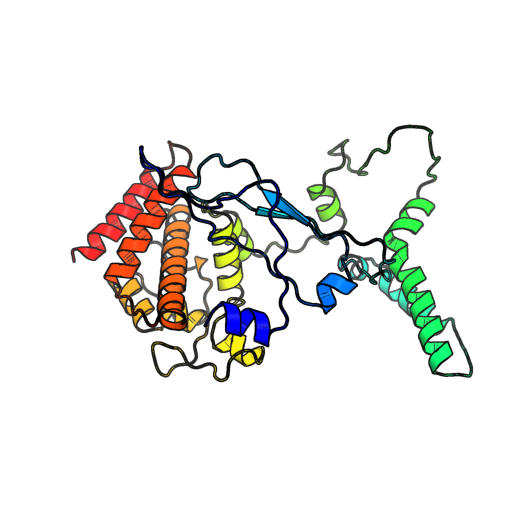.00 71.81 143 ASP A O 1
ATOM 1165 N N . ARG A 1 144 ? 34.133 1.360 -19.735 1.00 65.31 144 ARG A N 1
ATOM 1166 C CA . ARG A 1 144 ? 33.504 2.564 -19.186 1.00 65.31 144 ARG A CA 1
ATOM 1167 C C . ARG A 1 144 ? 32.180 2.835 -19.873 1.00 65.31 144 ARG A C 1
ATOM 1169 O O . ARG A 1 144 ? 32.099 2.944 -21.093 1.00 65.31 144 ARG A O 1
ATOM 1176 N N . ARG A 1 145 ? 31.131 2.997 -19.067 1.00 65.50 145 ARG A N 1
ATOM 1177 C CA . ARG A 1 145 ? 29.835 3.481 -19.547 1.00 65.50 145 ARG A CA 1
ATOM 1178 C C . ARG A 1 145 ? 29.912 4.996 -19.703 1.00 65.50 145 ARG A C 1
ATOM 1180 O O . ARG A 1 145 ? 30.227 5.698 -18.742 1.00 65.50 145 ARG A O 1
ATOM 1187 N N . VAL A 1 146 ? 29.589 5.482 -20.894 1.00 66.69 146 VAL A N 1
ATOM 1188 C CA . VAL A 1 146 ? 29.491 6.909 -21.217 1.00 66.69 146 VAL A CA 1
ATOM 1189 C C . VAL A 1 146 ? 28.081 7.221 -21.706 1.00 66.69 146 VAL A C 1
ATOM 1191 O O . VAL A 1 146 ? 27.388 6.343 -22.219 1.00 66.69 146 VAL A O 1
ATOM 1194 N N . ILE A 1 147 ? 27.645 8.457 -21.497 1.00 64.88 147 ILE A N 1
ATOM 1195 C CA . ILE A 1 147 ? 26.430 9.008 -22.090 1.00 64.88 147 ILE A CA 1
ATOM 1196 C C . ILE A 1 147 ? 26.847 10.242 -22.882 1.00 64.88 147 ILE A C 1
ATOM 1198 O O . ILE A 1 147 ? 27.666 11.020 -22.399 1.00 64.88 147 ILE A O 1
ATOM 1202 N N . ASP A 1 148 ? 26.329 10.394 -24.097 1.00 61.12 148 ASP A N 1
ATOM 1203 C CA . ASP A 1 148 ? 26.613 11.564 -24.926 1.00 61.12 148 ASP A CA 1
ATOM 1204 C C . ASP A 1 148 ? 25.694 12.709 -24.477 1.00 61.12 148 ASP A C 1
ATOM 1206 O O . ASP A 1 148 ? 24.632 12.956 -25.047 1.00 61.12 148 ASP A O 1
ATOM 1210 N N . SER A 1 149 ? 26.025 13.297 -23.324 1.00 60.22 149 SER A N 1
ATOM 1211 C CA . SER A 1 149 ? 25.270 14.385 -22.705 1.00 60.22 149 SER A CA 1
ATOM 1212 C C . SER A 1 149 ? 26.203 15.556 -22.390 1.00 60.22 149 SER A C 1
ATOM 1214 O O . SER A 1 149 ? 27.191 15.361 -21.675 1.00 60.22 149 SER A O 1
ATOM 1216 N N . PRO A 1 150 ? 25.889 16.787 -22.835 1.00 59.94 150 PRO A N 1
ATOM 1217 C CA . PRO A 1 150 ? 26.717 17.963 -22.566 1.00 59.94 150 PRO A CA 1
ATOM 1218 C C . PRO A 1 150 ? 26.778 18.338 -21.075 1.00 59.94 150 PRO A C 1
ATOM 1220 O O . PRO A 1 150 ? 27.670 19.078 -20.670 1.00 59.94 150 PRO A O 1
ATOM 1223 N N . SER A 1 151 ? 25.860 17.831 -20.241 1.00 62.12 151 SER A N 1
ATOM 1224 C CA . SER A 1 151 ? 25.790 18.154 -18.809 1.00 62.12 151 SER A CA 1
ATOM 1225 C C . SER A 1 151 ? 26.590 17.219 -17.898 1.00 62.12 151 SER A C 1
ATOM 1227 O O . SER A 1 151 ? 26.766 17.533 -16.720 1.00 62.12 151 SER A O 1
ATOM 1229 N N . THR A 1 152 ? 27.036 16.057 -18.388 1.00 58.34 152 THR A N 1
ATOM 1230 C CA . THR A 1 152 ? 27.449 14.964 -17.491 1.00 58.34 152 THR A CA 1
ATOM 1231 C C . THR A 1 152 ? 28.471 14.037 -18.148 1.00 58.34 152 THR A C 1
ATOM 1233 O O . THR A 1 152 ? 28.116 13.190 -18.964 1.00 58.34 152 THR A O 1
ATOM 1236 N N . PRO A 1 153 ? 29.755 14.107 -17.746 1.00 59.72 153 PRO A N 1
ATOM 1237 C CA . PRO A 1 153 ? 30.819 13.297 -18.345 1.00 59.72 153 PRO A CA 1
ATOM 1238 C C . PRO A 1 153 ? 30.821 11.829 -17.877 1.00 59.72 153 PRO A C 1
ATOM 1240 O O . PRO A 1 153 ? 31.676 11.045 -18.286 1.00 59.72 153 PRO A O 1
ATOM 1243 N N . ARG A 1 154 ? 29.905 11.436 -16.980 1.00 66.06 154 ARG A N 1
ATOM 1244 C CA . ARG A 1 154 ? 29.787 10.074 -16.437 1.00 66.06 154 ARG A CA 1
ATOM 1245 C C . ARG A 1 154 ?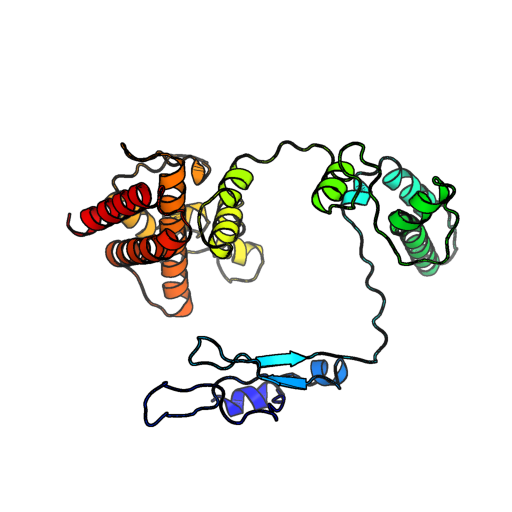 28.388 9.535 -16.687 1.00 66.06 154 ARG A C 1
ATOM 1247 O O . ARG A 1 154 ? 27.409 10.246 -16.489 1.00 66.06 154 ARG A O 1
ATOM 1254 N N . PHE A 1 155 ? 28.299 8.258 -17.059 1.00 71.81 155 PHE A N 1
ATOM 1255 C CA . PHE A 1 155 ? 27.017 7.586 -17.243 1.00 71.81 155 PHE A CA 1
ATOM 1256 C C . PHE A 1 155 ? 26.148 7.671 -15.983 1.00 71.81 155 PHE A C 1
ATOM 1258 O O . PHE A 1 155 ? 26.550 7.244 -14.898 1.00 71.81 155 PHE A O 1
ATOM 1265 N N . CYS A 1 156 ? 24.925 8.164 -16.160 1.00 69.69 156 CYS A N 1
ATOM 1266 C CA . CYS A 1 156 ? 23.900 8.232 -15.135 1.00 69.69 156 CYS A CA 1
ATOM 1267 C C . CYS A 1 156 ? 22.624 7.576 -15.665 1.00 69.69 156 CYS A C 1
ATOM 1269 O O . CYS A 1 156 ? 22.058 8.027 -16.662 1.00 69.69 156 CYS A O 1
ATOM 1271 N N . SER A 1 157 ? 22.126 6.538 -14.983 1.00 68.56 157 SER A N 1
ATOM 1272 C CA . SER A 1 157 ? 20.900 5.843 -15.402 1.00 68.56 157 SER A CA 1
ATOM 1273 C C . SER A 1 157 ? 19.717 6.804 -15.554 1.00 68.56 157 SER A C 1
ATOM 1275 O O . SER A 1 157 ? 18.928 6.645 -16.476 1.00 68.56 157 SER A O 1
ATOM 1277 N N . ARG A 1 158 ? 19.612 7.837 -14.703 1.00 66.56 158 ARG A N 1
ATOM 1278 C CA . ARG A 1 158 ? 18.554 8.860 -14.789 1.00 66.56 158 ARG A CA 1
ATOM 1279 C C . ARG A 1 158 ? 18.561 9.585 -16.137 1.00 66.56 158 ARG A C 1
ATOM 1281 O O . ARG A 1 158 ? 17.499 9.839 -16.692 1.00 66.56 158 ARG A O 1
ATOM 1288 N N . GLU A 1 159 ? 19.736 9.926 -16.649 1.00 69.81 159 GLU A N 1
ATOM 1289 C CA . GLU A 1 159 ? 19.874 10.668 -17.905 1.00 69.81 159 GLU A CA 1
ATOM 1290 C C . GLU A 1 159 ? 19.717 9.762 -19.115 1.00 69.81 159 GLU A C 1
ATOM 1292 O O . GLU A 1 159 ? 19.068 10.159 -20.074 1.00 69.81 159 GLU A O 1
ATOM 1297 N N . ALA A 1 160 ? 20.208 8.522 -19.031 1.00 69.62 160 ALA A N 1
ATOM 1298 C CA . ALA A 1 160 ? 19.962 7.509 -20.052 1.00 69.62 160 ALA A CA 1
ATOM 1299 C C . ALA A 1 160 ? 18.459 7.220 -20.199 1.00 69.62 160 ALA A C 1
ATOM 1301 O O . ALA A 1 160 ? 17.943 7.135 -21.306 1.00 69.62 160 ALA A O 1
ATOM 1302 N N . TYR A 1 161 ? 17.724 7.125 -19.085 1.00 64.75 161 TYR A N 1
ATOM 1303 C CA . TYR A 1 161 ? 16.266 7.013 -19.135 1.00 64.75 161 TYR A CA 1
ATOM 1304 C C . TYR A 1 161 ? 15.615 8.268 -19.723 1.00 64.75 161 TYR A C 1
ATOM 1306 O O . TYR A 1 161 ? 14.693 8.142 -20.519 1.00 64.75 161 TYR A O 1
ATOM 1314 N N . ARG A 1 162 ? 16.093 9.470 -19.373 1.00 66.56 162 ARG A N 1
ATOM 1315 C CA . ARG A 1 162 ? 15.550 10.733 -19.897 1.00 66.56 162 ARG A CA 1
ATOM 1316 C C . ARG A 1 162 ? 15.792 10.909 -21.402 1.00 66.56 162 ARG A C 1
ATOM 1318 O O . ARG A 1 162 ? 14.950 11.50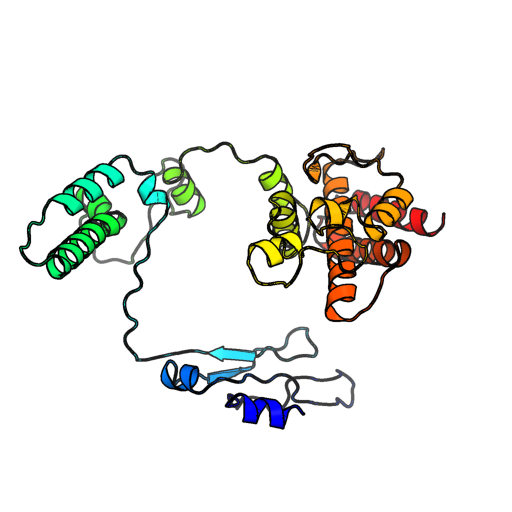3 -22.057 1.00 66.56 162 ARG A O 1
ATOM 1325 N N . SER A 1 163 ? 16.908 10.418 -21.944 1.00 67.81 163 SER A N 1
ATOM 1326 C CA . SER A 1 163 ? 17.187 10.489 -23.385 1.00 67.81 163 SER A CA 1
ATOM 1327 C C . SER A 1 163 ? 16.408 9.452 -24.198 1.00 67.81 163 SER A C 1
ATOM 1329 O O . SER A 1 163 ? 16.106 9.692 -25.363 1.00 67.81 163 SER A O 1
ATOM 1331 N N . LEU A 1 164 ? 16.073 8.307 -23.591 1.00 65.12 164 LEU A N 1
ATOM 1332 C CA . LEU A 1 164 ? 15.309 7.231 -24.230 1.00 65.12 164 LEU A CA 1
ATOM 1333 C C . LEU A 1 164 ? 13.791 7.401 -24.101 1.00 65.12 164 LEU A C 1
ATOM 1335 O O . LEU A 1 164 ? 13.046 6.929 -24.960 1.00 65.12 164 LEU A O 1
ATOM 1339 N N . ALA A 1 165 ? 13.320 8.022 -23.020 1.00 63.06 165 ALA A N 1
ATOM 1340 C CA . ALA A 1 165 ? 11.903 8.246 -22.797 1.00 63.06 165 ALA A CA 1
ATOM 1341 C C . ALA A 1 165 ? 11.464 9.549 -23.487 1.00 63.06 165 ALA A C 1
ATOM 1343 O O . ALA A 1 165 ? 12.064 10.596 -23.234 1.00 63.06 165 ALA A O 1
ATOM 1344 N N . PRO A 1 166 ? 10.403 9.538 -24.316 1.00 59.78 166 PRO A N 1
ATOM 1345 C CA . PRO A 1 166 ? 9.780 10.779 -24.750 1.00 59.78 166 PRO A CA 1
ATOM 1346 C C . PRO A 1 166 ? 9.352 11.571 -23.512 1.00 59.78 166 PRO A C 1
ATOM 1348 O O . PRO A 1 166 ? 8.938 10.979 -22.512 1.00 59.78 166 PRO A O 1
ATOM 1351 N N . ALA A 1 167 ? 9.460 12.899 -23.574 1.00 61.19 167 ALA A N 1
ATOM 1352 C CA . ALA A 1 167 ? 9.007 13.785 -22.510 1.00 61.19 167 ALA A CA 1
ATOM 1353 C C . ALA A 1 167 ? 7.485 13.651 -22.351 1.00 61.19 167 ALA A C 1
ATOM 1355 O O . ALA A 1 167 ? 6.714 14.377 -22.971 1.00 61.19 167 ALA A O 1
ATOM 1356 N N . GLN A 1 168 ? 7.044 12.674 -21.563 1.00 63.16 168 GLN A N 1
ATOM 1357 C CA . GLN A 1 168 ? 5.663 12.589 -21.131 1.00 63.16 168 GLN A CA 1
ATOM 1358 C C . GLN A 1 168 ? 5.489 13.496 -19.913 1.00 63.16 168 GLN A C 1
ATOM 1360 O O . GLN A 1 168 ? 6.363 13.503 -19.037 1.00 63.16 168 GLN A O 1
ATOM 1365 N N . PRO A 1 169 ? 4.395 14.273 -19.849 1.00 64.00 169 PRO A N 1
ATOM 1366 C CA . PRO A 1 169 ? 4.066 15.000 -18.638 1.00 64.00 169 PRO A CA 1
ATOM 1367 C C . PRO A 1 169 ? 3.974 13.989 -17.494 1.00 64.00 169 PRO A C 1
ATOM 1369 O O . PRO A 1 169 ? 3.307 12.960 -17.609 1.00 64.00 169 PRO A O 1
ATOM 1372 N N . LEU A 1 170 ? 4.720 14.249 -16.421 1.00 63.72 170 LEU A N 1
ATOM 1373 C CA . LEU A 1 170 ? 4.638 13.426 -15.226 1.00 63.72 170 LEU A CA 1
ATOM 1374 C C . LEU A 1 170 ? 3.222 13.554 -14.672 1.00 63.72 170 LEU A C 1
ATOM 1376 O O . LEU A 1 170 ? 2.754 14.666 -14.437 1.00 63.72 170 LEU A O 1
ATOM 1380 N N . ASP A 1 171 ? 2.572 12.416 -14.453 1.00 74.62 171 ASP A N 1
ATOM 1381 C CA . ASP A 1 171 ? 1.317 12.370 -13.721 1.00 74.62 171 ASP A CA 1
ATOM 1382 C C . ASP A 1 171 ? 1.514 12.990 -12.325 1.00 74.62 171 ASP A C 1
ATOM 1384 O O . ASP A 1 171 ? 2.383 12.575 -11.544 1.00 74.62 171 ASP A O 1
ATOM 1388 N N . THR A 1 172 ? 0.728 14.026 -12.036 1.00 77.19 172 THR A N 1
ATOM 1389 C CA . THR A 1 172 ? 0.811 14.813 -10.804 1.00 77.19 172 THR A CA 1
ATOM 1390 C C . THR A 1 172 ? 0.596 13.930 -9.573 1.00 77.19 172 THR A C 1
ATOM 1392 O O . THR A 1 172 ? 1.329 14.063 -8.588 1.00 77.19 172 THR A O 1
ATOM 1395 N N . SER A 1 173 ? -0.331 12.973 -9.643 1.00 80.75 173 SER A N 1
ATOM 1396 C CA . SER A 1 173 ? -0.667 12.083 -8.526 1.00 80.75 173 SER A CA 1
ATOM 1397 C C . SER A 1 173 ? 0.449 11.077 -8.226 1.00 80.75 173 SER A C 1
ATOM 1399 O O . SER A 1 173 ? 0.830 10.856 -7.067 1.00 80.75 173 SER A O 1
ATOM 1401 N N . SER A 1 174 ? 1.084 10.543 -9.272 1.00 82.44 174 SER A N 1
ATOM 1402 C CA . SER A 1 174 ? 2.306 9.745 -9.150 1.00 82.44 174 SER A CA 1
ATOM 1403 C C . SER A 1 174 ? 3.432 10.537 -8.480 1.00 82.44 174 SER A C 1
ATOM 1405 O O . SER A 1 174 ? 4.063 10.042 -7.540 1.00 82.44 174 SER A O 1
ATOM 1407 N N . CYS A 1 175 ? 3.667 11.786 -8.897 1.00 85.75 175 CYS A N 1
ATOM 1408 C CA . CYS A 1 175 ? 4.663 12.659 -8.267 1.00 85.75 175 CYS A CA 1
ATOM 1409 C C . CYS A 1 175 ? 4.406 12.843 -6.764 1.00 85.75 175 CYS A C 1
ATOM 1411 O O . CYS A 1 175 ? 5.347 12.758 -5.968 1.00 85.75 175 CYS A O 1
ATOM 1413 N N . MET A 1 176 ? 3.146 13.031 -6.361 1.00 88.69 176 MET A N 1
ATOM 1414 C CA . MET A 1 176 ? 2.768 13.189 -4.953 1.00 88.69 176 MET A CA 1
ATOM 1415 C C . MET A 1 176 ? 3.060 11.932 -4.122 1.00 88.69 176 MET A C 1
ATOM 1417 O O . MET A 1 176 ? 3.653 12.042 -3.045 1.00 88.69 176 MET A O 1
ATOM 1421 N N . SER A 1 177 ? 2.761 10.738 -4.649 1.00 90.69 177 SER A N 1
ATOM 1422 C CA . SER A 1 177 ? 3.091 9.461 -3.991 1.00 90.69 177 SER A CA 1
ATOM 1423 C C . SER A 1 177 ? 4.590 9.324 -3.698 1.00 90.69 177 SER A C 1
ATOM 1425 O O . SER A 1 177 ? 4.997 8.897 -2.613 1.00 90.69 177 SER A O 1
ATOM 1427 N N . TRP A 1 178 ? 5.442 9.713 -4.652 1.00 89.75 178 TRP A N 1
ATOM 1428 C CA . TRP A 1 178 ? 6.895 9.582 -4.515 1.00 89.75 178 TRP A CA 1
ATOM 1429 C C . TRP A 1 178 ? 7.531 10.694 -3.668 1.00 89.75 178 TRP A C 1
ATOM 1431 O O . TRP A 1 178 ? 8.527 10.438 -2.976 1.00 89.75 178 TRP A O 1
ATOM 1441 N N . ALA A 1 179 ? 6.934 11.890 -3.651 1.00 89.56 179 ALA A N 1
ATOM 1442 C CA . ALA A 1 179 ? 7.356 13.021 -2.821 1.00 89.56 179 ALA A CA 1
ATOM 1443 C C . ALA A 1 179 ? 7.051 12.835 -1.321 1.00 89.56 179 ALA A C 1
ATOM 1445 O O . ALA A 1 179 ? 7.668 13.495 -0.479 1.00 89.56 179 ALA A O 1
ATOM 1446 N N . LEU A 1 180 ? 6.144 11.914 -0.978 1.00 90.31 180 LEU A N 1
ATOM 1447 C CA . LEU A 1 180 ? 5.712 11.634 0.389 1.00 90.31 180 LEU A CA 1
ATOM 1448 C C . LEU A 1 180 ? 6.893 11.350 1.337 1.00 90.31 180 LEU A C 1
ATOM 1450 O O . LEU A 1 180 ? 7.777 10.543 1.037 1.00 90.31 180 LEU A O 1
ATOM 1454 N N . GLN A 1 181 ? 6.897 11.959 2.522 1.00 89.38 181 GLN A N 1
ATOM 1455 C CA . GLN A 1 181 ? 7.896 11.698 3.567 1.00 89.38 181 GLN A CA 1
ATOM 1456 C C . GLN A 1 181 ? 7.486 10.493 4.431 1.00 89.38 181 GLN A C 1
ATOM 1458 O O . GLN A 1 181 ? 7.219 10.597 5.623 1.00 89.38 181 GLN A O 1
ATOM 1463 N N . ALA A 1 182 ? 7.415 9.322 3.798 1.00 88.56 182 ALA A N 1
ATOM 1464 C CA . ALA A 1 182 ? 6.984 8.062 4.402 1.00 88.56 182 ALA A CA 1
ATOM 1465 C C . ALA A 1 182 ? 7.911 6.899 3.981 1.00 88.56 182 ALA A C 1
ATOM 1467 O O . ALA A 1 182 ? 8.692 7.043 3.030 1.00 88.56 182 ALA A O 1
ATOM 1468 N N . PRO A 1 183 ? 7.872 5.733 4.663 1.00 88.56 183 PRO A N 1
ATOM 1469 C CA . PRO A 1 183 ? 8.619 4.553 4.229 1.00 88.56 183 PRO A CA 1
ATOM 1470 C C . PRO A 1 183 ? 8.313 4.176 2.769 1.00 88.56 183 PRO A C 1
ATOM 1472 O O . PRO A 1 183 ? 7.172 4.294 2.333 1.00 88.56 183 PRO A O 1
ATOM 1475 N N . SER A 1 184 ? 9.282 3.620 2.034 1.00 88.44 184 SER A N 1
ATOM 1476 C CA . SER A 1 184 ? 9.101 3.241 0.618 1.00 88.44 184 SER A CA 1
ATOM 1477 C C . SER A 1 184 ? 7.897 2.326 0.373 1.00 88.44 184 SER A C 1
ATOM 1479 O O . SER A 1 184 ? 7.199 2.493 -0.621 1.00 88.44 184 SER A O 1
ATOM 1481 N N . LYS A 1 185 ? 7.601 1.408 1.307 1.00 88.56 185 LYS A N 1
ATOM 1482 C CA . LYS A 1 185 ? 6.408 0.546 1.234 1.00 88.56 185 LYS A CA 1
ATOM 1483 C C . LYS A 1 185 ? 5.099 1.342 1.182 1.00 88.56 185 LYS A C 1
ATOM 1485 O O . LYS A 1 185 ? 4.168 0.922 0.512 1.00 88.56 185 LYS A O 1
ATOM 1490 N N . ILE A 1 186 ? 5.049 2.492 1.856 1.00 93.94 186 ILE A N 1
ATOM 1491 C CA . ILE A 1 186 ? 3.880 3.374 1.889 1.00 93.94 186 ILE A CA 1
ATOM 1492 C C . ILE A 1 186 ? 3.763 4.126 0.570 1.00 93.94 186 ILE A C 1
ATOM 1494 O O . ILE A 1 186 ? 2.680 4.164 0.014 1.00 93.94 186 ILE A O 1
ATOM 1498 N N . LYS A 1 187 ? 4.876 4.624 0.016 1.00 92.81 187 LYS A N 1
ATOM 1499 C CA . LYS A 1 187 ? 4.881 5.282 -1.304 1.00 92.81 187 LYS A CA 1
ATOM 1500 C C . LYS A 1 187 ? 4.368 4.360 -2.412 1.00 92.81 187 LYS A C 1
ATOM 1502 O O . LYS A 1 187 ? 3.561 4.764 -3.239 1.00 92.81 187 LYS A O 1
ATOM 1507 N N . ILE A 1 188 ? 4.822 3.102 -2.405 1.00 91.44 188 ILE A N 1
ATOM 1508 C CA . ILE A 1 188 ? 4.351 2.073 -3.344 1.00 91.44 188 ILE A CA 1
ATOM 1509 C C . ILE A 1 188 ? 2.866 1.790 -3.111 1.00 91.44 188 ILE A C 1
ATOM 1511 O O . ILE A 1 188 ? 2.101 1.718 -4.065 1.00 91.44 188 ILE A O 1
ATOM 1515 N N . PHE A 1 189 ? 2.455 1.642 -1.850 1.00 95.62 189 PHE A N 1
ATOM 1516 C CA . PHE A 1 189 ? 1.059 1.413 -1.495 1.00 95.62 189 PHE A CA 1
ATOM 1517 C C . PHE A 1 189 ? 0.142 2.544 -1.979 1.00 95.62 189 PHE A C 1
ATOM 1519 O O . PHE A 1 189 ? -0.855 2.249 -2.629 1.00 95.62 189 PHE A O 1
ATOM 1526 N N . THR A 1 190 ? 0.476 3.811 -1.719 1.00 95.19 190 THR A N 1
ATOM 1527 C CA . THR A 1 190 ? -0.357 4.950 -2.134 1.00 95.19 190 THR A CA 1
ATOM 1528 C C . THR A 1 190 ? -0.394 5.102 -3.646 1.00 95.19 190 THR A C 1
ATOM 1530 O O . THR A 1 190 ? -1.456 5.376 -4.187 1.00 95.19 190 THR A O 1
ATOM 1533 N N . TYR A 1 191 ? 0.724 4.838 -4.331 1.00 93.56 191 TYR A N 1
ATOM 1534 C CA . TYR A 1 191 ? 0.743 4.779 -5.790 1.00 93.56 191 TYR A CA 1
ATOM 1535 C C . TYR A 1 191 ? -0.240 3.722 -6.308 1.00 93.56 191 TYR A C 1
ATOM 1537 O O . TYR A 1 191 ? -1.103 4.039 -7.114 1.00 93.56 191 TYR A O 1
ATOM 1545 N N . LEU A 1 192 ? -0.168 2.485 -5.798 1.00 93.62 192 LEU A N 1
ATOM 1546 C CA . LEU A 1 192 ? -1.084 1.408 -6.194 1.00 93.62 192 LEU A CA 1
ATOM 1547 C C . LEU A 1 192 ? -2.543 1.686 -5.814 1.00 93.62 192 LEU A C 1
ATOM 1549 O O . LEU A 1 192 ? -3.436 1.185 -6.494 1.00 93.62 192 LEU A O 1
ATOM 1553 N N . ALA A 1 193 ? -2.785 2.423 -4.729 1.00 93.38 193 ALA A N 1
ATOM 1554 C CA . ALA A 1 193 ? -4.121 2.834 -4.314 1.00 93.38 193 ALA A CA 1
ATOM 1555 C C . ALA A 1 193 ? -4.728 3.835 -5.304 1.00 93.38 193 ALA A C 1
ATOM 1557 O O . ALA A 1 193 ? -5.871 3.659 -5.709 1.00 93.38 193 ALA A O 1
ATOM 1558 N N . ASP A 1 194 ? -3.948 4.835 -5.715 1.00 89.50 194 ASP A N 1
ATOM 1559 C CA . ASP A 1 194 ? -4.375 5.905 -6.621 1.00 89.50 194 ASP A CA 1
ATOM 1560 C C . ASP A 1 194 ? -4.674 5.384 -8.038 1.00 89.50 194 ASP A C 1
ATOM 1562 O O . ASP A 1 194 ? -5.652 5.791 -8.652 1.00 89.50 194 ASP A O 1
ATOM 1566 N N . ILE A 1 195 ? -3.917 4.391 -8.519 1.00 88.44 195 ILE A N 1
ATOM 1567 C CA . ILE A 1 195 ? -4.174 3.745 -9.822 1.00 88.44 195 ILE A CA 1
ATOM 1568 C C . ILE A 1 195 ? -5.119 2.525 -9.750 1.00 88.44 195 ILE A C 1
ATOM 1570 O O . ILE A 1 195 ? -5.168 1.736 -10.696 1.00 88.44 195 ILE A O 1
ATOM 1574 N N . ASP A 1 196 ? -5.800 2.317 -8.617 1.00 90.56 196 ASP A N 1
ATOM 1575 C CA . ASP A 1 196 ? -6.713 1.193 -8.330 1.00 90.56 196 ASP A CA 1
ATOM 1576 C C . ASP A 1 196 ? -6.138 -0.199 -8.676 1.00 90.56 196 ASP A C 1
ATOM 1578 O O . ASP A 1 196 ? -6.760 -1.044 -9.321 1.00 90.56 196 ASP A O 1
ATOM 1582 N N . ARG A 1 197 ? -4.898 -0.470 -8.250 1.00 91.94 197 ARG A N 1
ATOM 1583 C CA . ARG A 1 197 ? -4.188 -1.748 -8.484 1.00 91.94 197 ARG A CA 1
ATOM 1584 C C . ARG A 1 197 ? -3.955 -2.587 -7.230 1.00 91.94 197 ARG A C 1
ATOM 1586 O O . ARG A 1 197 ? -3.310 -3.637 -7.317 1.00 91.94 197 ARG A O 1
ATOM 1593 N N . LEU A 1 198 ? -4.471 -2.167 -6.077 1.00 94.69 198 LEU A N 1
ATOM 1594 C CA . LEU A 1 198 ? -4.412 -2.960 -4.847 1.00 94.69 198 LEU A CA 1
ATOM 1595 C C . LEU A 1 198 ? -5.241 -4.248 -4.954 1.00 94.69 198 LEU A C 1
ATOM 1597 O O . LEU A 1 198 ? -6.180 -4.344 -5.741 1.00 94.69 198 LEU A O 1
ATOM 1601 N N . SER A 1 199 ? -4.913 -5.244 -4.130 1.00 95.00 199 SER A N 1
ATOM 1602 C CA . SER A 1 199 ? -5.606 -6.544 -4.075 1.00 95.00 199 SER A CA 1
ATOM 1603 C C . SER A 1 199 ? -6.959 -6.475 -3.345 1.00 95.00 199 SER A C 1
ATOM 1605 O O . SER A 1 199 ? -7.199 -7.212 -2.388 1.00 95.00 199 SER A O 1
ATOM 1607 N N . THR A 1 200 ? -7.827 -5.563 -3.774 1.00 96.25 200 THR A N 1
ATOM 1608 C CA . THR A 1 200 ? -9.236 -5.476 -3.361 1.00 96.25 200 THR A CA 1
ATOM 1609 C C . THR A 1 200 ? -10.031 -6.660 -3.923 1.00 96.25 200 THR A C 1
ATOM 1611 O O . THR A 1 200 ? -9.592 -7.286 -4.895 1.00 96.25 200 THR A O 1
ATOM 1614 N N . ARG A 1 201 ? -11.193 -7.009 -3.346 1.00 95.38 201 ARG A N 1
ATOM 1615 C CA . ARG A 1 201 ? -12.016 -8.110 -3.890 1.00 95.38 201 ARG A CA 1
ATOM 1616 C C . ARG A 1 201 ? -12.428 -7.850 -5.334 1.00 95.38 201 ARG A C 1
ATOM 1618 O O . ARG A 1 201 ? -12.336 -8.786 -6.117 1.00 95.38 201 ARG A O 1
ATOM 1625 N N . ALA A 1 202 ? -12.767 -6.617 -5.717 1.00 95.69 202 ALA A N 1
ATOM 1626 C CA . ALA A 1 202 ? -13.083 -6.294 -7.110 1.00 95.69 202 ALA A CA 1
ATOM 1627 C C . ALA A 1 202 ? -11.910 -6.610 -8.057 1.00 95.69 202 ALA A C 1
ATOM 1629 O O . ALA A 1 202 ? -12.080 -7.303 -9.061 1.00 95.69 202 ALA A O 1
ATOM 1630 N N . ASN A 1 203 ? -10.690 -6.201 -7.695 1.00 94.44 203 ASN A N 1
ATOM 1631 C CA . ASN A 1 203 ? -9.499 -6.474 -8.500 1.00 94.44 203 ASN A CA 1
ATOM 1632 C C . ASN A 1 203 ? -9.119 -7.956 -8.530 1.00 94.44 203 ASN A C 1
ATOM 1634 O O . ASN A 1 203 ? -8.649 -8.454 -9.553 1.00 94.44 203 ASN A O 1
ATOM 1638 N N . LEU A 1 204 ? -9.286 -8.671 -7.417 1.00 93.50 204 LEU A N 1
ATOM 1639 C CA . LEU A 1 204 ? -9.025 -10.108 -7.356 1.00 93.50 204 LEU A CA 1
ATOM 1640 C C . LEU A 1 204 ? -10.072 -10.902 -8.141 1.00 93.50 204 LEU A C 1
ATOM 1642 O O . LEU A 1 204 ? -9.698 -11.838 -8.839 1.00 93.50 204 LEU A O 1
ATOM 1646 N N . PHE A 1 205 ? -11.344 -10.513 -8.081 1.00 92.75 205 PHE A N 1
ATOM 1647 C CA . PHE A 1 205 ? -12.426 -11.117 -8.855 1.00 92.75 205 PHE A CA 1
ATOM 1648 C C . PHE A 1 205 ? -12.209 -10.916 -10.357 1.00 92.75 205 PHE A C 1
ATOM 1650 O O . PHE A 1 205 ? -12.202 -11.886 -11.109 1.00 92.75 205 PHE A O 1
ATOM 1657 N N . HIS A 1 206 ? -11.878 -9.692 -10.785 1.00 91.25 206 HIS A N 1
ATOM 1658 C CA . HIS A 1 206 ? -11.507 -9.406 -12.175 1.00 91.25 206 HIS A CA 1
ATOM 1659 C C . HIS A 1 206 ? -10.302 -10.245 -12.646 1.00 91.25 206 HIS A C 1
ATOM 1661 O O . HIS A 1 206 ? -10.236 -10.671 -13.796 1.00 91.25 206 HIS A O 1
ATOM 1667 N N . LYS A 1 207 ? -9.341 -10.524 -11.755 1.00 91.06 207 LYS A N 1
ATOM 1668 C CA . LYS A 1 207 ? -8.188 -11.406 -12.023 1.00 91.06 207 LYS A CA 1
ATOM 1669 C C . LYS A 1 207 ? -8.503 -12.902 -11.881 1.00 91.06 207 LYS A C 1
ATOM 1671 O O . LYS A 1 207 ? -7.591 -13.712 -12.007 1.00 91.06 207 LYS A O 1
ATOM 1676 N N . SER A 1 208 ? -9.754 -13.276 -11.603 1.00 89.88 208 SER A N 1
ATOM 1677 C CA . SER A 1 208 ? -10.169 -14.660 -11.322 1.00 89.88 208 SER A CA 1
ATOM 1678 C C . SER A 1 208 ? -9.412 -15.309 -10.147 1.00 89.88 208 SER A C 1
ATOM 1680 O O . SER A 1 208 ? -9.224 -16.521 -10.102 1.00 89.88 208 SER A O 1
ATOM 1682 N N . CYS A 1 209 ? -8.957 -14.502 -9.183 1.00 90.00 209 CYS A N 1
ATOM 1683 C CA . CYS A 1 209 ? -8.264 -14.935 -7.964 1.00 90.00 209 CYS A CA 1
ATOM 1684 C C . CYS A 1 209 ? -9.172 -14.954 -6.721 1.00 90.00 209 CYS A C 1
ATOM 1686 O O . CYS A 1 209 ? -8.735 -15.385 -5.656 1.00 90.00 209 CYS A O 1
ATOM 1688 N N . ALA A 1 210 ? -10.403 -14.452 -6.825 1.00 87.56 210 ALA A N 1
ATOM 1689 C CA . ALA A 1 210 ? -11.407 -14.479 -5.764 1.00 87.56 210 ALA A CA 1
ATOM 1690 C C . ALA A 1 210 ? -12.766 -14.917 -6.338 1.00 87.56 210 ALA A C 1
ATOM 1692 O O . ALA A 1 210 ? -13.032 -14.636 -7.505 1.00 87.56 210 ALA A O 1
ATOM 1693 N N . PRO A 1 211 ? -13.628 -15.577 -5.540 1.00 90.38 211 PRO A N 1
ATOM 1694 C CA . PRO A 1 211 ? -14.921 -16.085 -6.009 1.00 90.38 211 PRO A CA 1
ATOM 1695 C C . PRO A 1 211 ? -15.995 -14.995 -6.159 1.00 90.38 211 PRO A C 1
ATOM 1697 O O . PRO A 1 211 ? -16.981 -15.209 -6.855 1.00 90.38 211 PRO A O 1
ATOM 1700 N N . SER A 1 212 ? -15.826 -13.842 -5.507 1.00 95.62 212 SER A N 1
ATOM 1701 C CA . SER A 1 212 ? -16.720 -12.687 -5.617 1.00 95.62 212 SER A CA 1
ATOM 1702 C C . SER A 1 212 ? -15.964 -11.377 -5.391 1.00 95.62 212 SER A C 1
ATOM 1704 O O . SER A 1 212 ? -14.866 -11.366 -4.822 1.00 95.62 212 SER A O 1
ATOM 1706 N N . ASP A 1 213 ? -16.567 -10.270 -5.819 1.00 96.94 213 ASP A N 1
ATOM 1707 C CA . ASP A 1 213 ? -16.094 -8.901 -5.603 1.00 96.94 213 ASP A CA 1
ATOM 1708 C C . ASP A 1 213 ? -16.618 -8.270 -4.296 1.00 96.94 213 ASP A C 1
ATOM 1710 O O . ASP A 1 213 ? -16.235 -7.154 -3.950 1.00 96.94 213 ASP A O 1
ATOM 1714 N N . VAL A 1 214 ? -17.454 -8.987 -3.540 1.00 97.38 214 VAL A N 1
ATOM 1715 C CA . VAL A 1 214 ? -18.129 -8.489 -2.332 1.00 97.38 214 VAL A CA 1
ATOM 1716 C C . VAL A 1 214 ? -17.145 -8.270 -1.176 1.00 97.38 214 VAL A C 1
ATOM 1718 O O . VAL A 1 214 ? -16.282 -9.112 -0.891 1.00 97.38 214 VAL A O 1
ATOM 1721 N N . CYS A 1 215 ? -17.300 -7.142 -0.481 1.00 96.88 215 CYS A N 1
ATOM 1722 C CA . CYS A 1 215 ? -16.515 -6.767 0.689 1.00 96.88 215 CYS A CA 1
ATOM 1723 C C . CYS A 1 215 ? -16.677 -7.757 1.846 1.00 96.88 215 CYS A C 1
ATOM 1725 O O . CYS A 1 215 ? -17.733 -8.341 2.069 1.00 96.88 215 CYS A O 1
ATOM 1727 N N . ALA A 1 216 ? -15.613 -7.927 2.631 1.00 93.50 216 ALA A N 1
ATOM 1728 C CA . ALA A 1 216 ? -15.657 -8.762 3.829 1.00 93.50 216 ALA A CA 1
ATOM 1729 C C . ALA A 1 216 ? -16.459 -8.133 4.986 1.00 93.50 216 ALA A C 1
ATOM 1731 O O . ALA A 1 216 ? -16.886 -8.849 5.885 1.00 93.50 216 ALA A O 1
ATOM 1732 N N . ALA A 1 217 ? -16.654 -6.809 4.981 1.00 93.50 217 ALA A N 1
ATOM 1733 C CA . ALA A 1 217 ? -17.289 -6.074 6.078 1.00 93.50 217 ALA A CA 1
ATOM 1734 C C . ALA A 1 217 ? -18.741 -5.645 5.793 1.00 93.50 217 ALA A C 1
ATOM 1736 O O . ALA A 1 217 ? -19.451 -5.219 6.707 1.00 93.50 217 ALA A O 1
ATOM 1737 N N . CYS A 1 218 ? -19.186 -5.688 4.535 1.00 95.25 218 CYS A N 1
ATOM 1738 C CA . CYS A 1 218 ? -20.517 -5.240 4.131 1.00 95.25 218 CYS A CA 1
ATOM 1739 C C . CYS A 1 218 ? -20.930 -5.868 2.780 1.00 95.25 218 CYS A C 1
ATOM 1741 O O . CYS A 1 218 ? -20.079 -6.419 2.085 1.00 95.25 218 CYS A O 1
ATOM 1743 N N . PRO A 1 219 ? -22.211 -5.776 2.373 1.00 95.31 219 PRO A N 1
ATOM 1744 C CA . PRO A 1 219 ? -22.708 -6.429 1.158 1.00 95.31 219 PRO A CA 1
ATOM 1745 C C . PRO A 1 219 ? -22.404 -5.665 -0.149 1.00 95.31 219 PRO A C 1
ATOM 1747 O O . PRO A 1 219 ? -23.023 -5.941 -1.171 1.00 95.31 219 PRO A O 1
ATOM 1750 N N . CYS A 1 220 ? -21.482 -4.698 -0.140 1.00 96.56 220 CYS A N 1
ATOM 1751 C CA . CYS A 1 220 ? -21.129 -3.904 -1.322 1.00 96.56 220 CYS A CA 1
ATOM 1752 C C . CYS A 1 220 ? -19.899 -4.482 -2.052 1.00 96.56 220 CYS A C 1
ATOM 1754 O O . CYS A 1 220 ? -19.055 -5.113 -1.407 1.00 96.56 220 CYS A O 1
ATOM 1756 N N . PRO A 1 221 ? -19.721 -4.210 -3.358 1.00 96.62 221 PRO A N 1
ATOM 1757 C CA . PRO A 1 221 ? -18.468 -4.491 -4.060 1.00 96.62 221 PRO A CA 1
ATOM 1758 C C . PRO A 1 221 ? -17.276 -3.751 -3.433 1.00 96.62 221 PRO A C 1
ATOM 1760 O O . PRO A 1 221 ? -17.317 -2.537 -3.221 1.00 96.62 221 PRO A O 1
ATOM 1763 N N . GLU A 1 222 ? -16.185 -4.461 -3.148 1.00 96.81 222 GLU A N 1
ATOM 1764 C CA . GLU A 1 222 ? -14.969 -3.881 -2.571 1.00 96.81 222 GLU A CA 1
ATOM 1765 C C . GLU A 1 222 ? -14.029 -3.385 -3.671 1.00 96.81 222 GLU A C 1
ATOM 1767 O O . GLU A 1 222 ? -13.115 -4.088 -4.109 1.00 96.81 222 GLU A O 1
ATOM 1772 N N . THR A 1 223 ? -14.249 -2.149 -4.104 1.00 95.94 223 THR A N 1
ATOM 1773 C CA . THR A 1 223 ? -13.295 -1.361 -4.901 1.00 95.94 223 THR A CA 1
ATOM 1774 C C . THR A 1 223 ? -12.322 -0.606 -3.991 1.00 95.94 223 THR A C 1
ATOM 1776 O O . THR A 1 223 ? -12.556 -0.515 -2.783 1.00 95.94 223 THR A O 1
ATOM 1779 N N . GLY A 1 224 ? -11.246 -0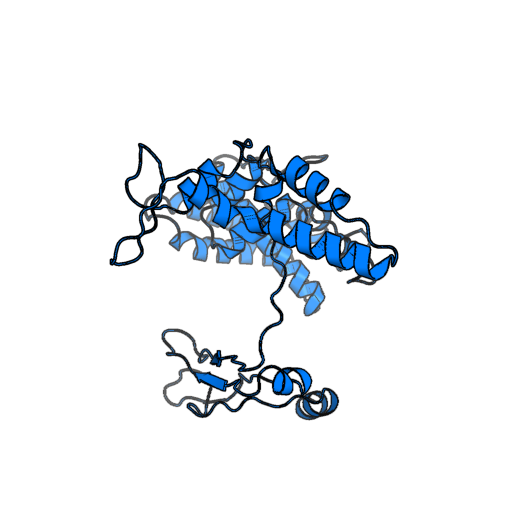.020 -4.538 1.00 94.75 224 GLY A N 1
ATOM 1780 C CA . GLY A 1 224 ? -10.368 0.865 -3.759 1.00 94.75 224 GLY A CA 1
ATOM 1781 C C . GLY A 1 224 ? -11.143 2.026 -3.126 1.00 94.75 224 GLY A C 1
ATOM 1782 O O . GLY A 1 224 ? -11.026 2.279 -1.927 1.00 94.75 224 GLY A O 1
ATOM 1783 N N . ARG A 1 225 ? -12.036 2.656 -3.900 1.00 94.12 225 ARG A N 1
ATOM 1784 C CA . ARG A 1 225 ? -12.916 3.730 -3.416 1.00 94.12 225 ARG A CA 1
ATOM 1785 C C . ARG A 1 225 ? -13.843 3.272 -2.293 1.00 94.12 225 ARG A C 1
ATOM 1787 O O . ARG A 1 225 ? -13.946 3.945 -1.271 1.00 94.12 225 ARG A O 1
ATOM 1794 N N . HIS A 1 226 ? -14.495 2.119 -2.456 1.00 95.50 226 HIS A N 1
ATOM 1795 C CA . HIS A 1 226 ? -15.342 1.570 -1.402 1.00 95.50 226 HIS A CA 1
ATOM 1796 C C . HIS A 1 226 ? -14.528 1.319 -0.134 1.00 95.50 226 HIS A C 1
ATOM 1798 O O . HIS A 1 226 ? -14.876 1.816 0.933 1.00 95.50 226 HIS A O 1
ATOM 1804 N N . LEU A 1 227 ? -13.412 0.604 -0.264 1.00 96.69 227 LEU A N 1
ATOM 1805 C CA . LEU A 1 227 ? -12.560 0.223 0.851 1.00 96.69 227 LEU A CA 1
ATOM 1806 C C . LEU A 1 227 ? -12.087 1.425 1.673 1.00 96.69 227 LEU A C 1
ATOM 1808 O O . LEU A 1 227 ? -12.092 1.360 2.901 1.00 96.69 227 LEU A O 1
ATOM 1812 N N . PHE A 1 228 ? -11.670 2.497 1.000 1.00 97.06 228 PHE A N 1
ATOM 1813 C CA . PHE A 1 228 ? -11.042 3.638 1.653 1.00 97.06 228 PHE A CA 1
ATOM 1814 C C . PHE A 1 228 ? -11.990 4.761 2.036 1.00 97.06 228 PHE A C 1
ATOM 1816 O O . PHE A 1 228 ? -11.622 5.534 2.913 1.00 97.06 228 PHE A O 1
ATOM 1823 N N . PHE A 1 229 ? -13.178 4.862 1.433 1.00 95.94 229 PHE A N 1
ATOM 1824 C CA . PHE A 1 229 ? -14.025 6.050 1.596 1.00 95.94 229 PHE A CA 1
ATOM 1825 C C . PHE A 1 229 ? -15.508 5.764 1.863 1.00 95.94 229 PHE A C 1
ATOM 1827 O O . PHE A 1 229 ? -16.175 6.603 2.461 1.00 95.94 229 PHE A O 1
ATOM 1834 N N . ALA A 1 230 ? -16.034 4.596 1.473 1.00 95.38 230 ALA A N 1
ATOM 1835 C CA . ALA A 1 230 ? -17.472 4.297 1.587 1.00 95.38 230 ALA A CA 1
ATOM 1836 C C . ALA A 1 230 ? -17.810 3.062 2.441 1.00 95.38 230 ALA A C 1
ATOM 1838 O O . ALA A 1 230 ? -18.976 2.800 2.731 1.00 95.38 230 ALA A O 1
ATOM 1839 N N . CYS A 1 231 ? -16.817 2.257 2.816 1.00 96.62 231 CYS A N 1
ATOM 1840 C CA . CYS A 1 231 ? -17.009 1.116 3.699 1.00 96.62 231 CYS A CA 1
ATOM 1841 C C . CYS A 1 231 ? -17.316 1.597 5.122 1.00 96.62 231 CYS A C 1
ATOM 1843 O O . CYS A 1 231 ? -16.823 2.638 5.546 1.00 96.62 231 CYS A O 1
ATOM 1845 N N . ARG A 1 232 ? -18.073 0.804 5.893 1.00 95.81 232 ARG A N 1
ATOM 1846 C CA . ARG A 1 232 ? -18.510 1.148 7.260 1.00 95.81 232 ARG A CA 1
ATOM 1847 C C . ARG A 1 232 ? -17.366 1.648 8.147 1.00 95.81 232 ARG A C 1
ATOM 1849 O O . ARG A 1 232 ? -17.516 2.668 8.810 1.00 95.81 232 ARG A O 1
ATOM 1856 N N . LEU A 1 233 ? -16.227 0.948 8.136 1.00 96.69 233 LEU A N 1
ATOM 1857 C CA . LEU A 1 233 ? -15.054 1.349 8.915 1.00 96.69 233 LEU A CA 1
ATOM 1858 C C . LEU A 1 233 ? -14.447 2.655 8.392 1.00 96.69 233 LEU A C 1
ATOM 1860 O O . LEU A 1 233 ? -14.158 3.542 9.182 1.00 96.69 233 LEU A O 1
ATOM 1864 N N . ALA A 1 234 ? -14.291 2.785 7.073 1.00 97.12 234 ALA A N 1
ATOM 1865 C CA . ALA A 1 234 ? -13.735 3.983 6.457 1.00 97.12 234 ALA A CA 1
ATOM 1866 C C . ALA A 1 234 ? -14.579 5.222 6.766 1.00 97.12 234 ALA A C 1
ATOM 1868 O O . ALA A 1 234 ? -14.043 6.208 7.259 1.00 97.12 234 ALA A O 1
ATOM 1869 N N . THR A 1 235 ? -15.894 5.154 6.549 1.00 96.00 235 THR A N 1
ATOM 1870 C CA . THR A 1 235 ? -16.811 6.256 6.858 1.00 96.00 235 THR A CA 1
ATOM 1871 C C . THR A 1 235 ? -16.734 6.628 8.336 1.00 96.00 235 THR A C 1
ATOM 1873 O O . THR A 1 235 ? -16.544 7.796 8.646 1.00 96.00 235 THR A O 1
ATOM 1876 N N . ALA A 1 236 ? -16.763 5.650 9.249 1.00 95.94 236 ALA A N 1
ATOM 1877 C CA . ALA A 1 236 ? -16.617 5.921 10.679 1.00 95.94 236 ALA A CA 1
ATOM 1878 C C . ALA A 1 236 ? -15.268 6.584 11.028 1.00 95.94 236 ALA A C 1
ATOM 1880 O O . ALA A 1 236 ? -15.229 7.492 11.854 1.00 95.94 236 ALA A O 1
ATOM 1881 N N . THR A 1 237 ? -14.166 6.162 10.399 1.00 96.69 237 THR A N 1
ATOM 1882 C CA . THR A 1 237 ? -12.835 6.756 10.601 1.00 96.69 237 THR A CA 1
ATOM 1883 C C . THR A 1 237 ? -12.764 8.196 10.096 1.00 96.69 237 THR A C 1
ATOM 1885 O O . THR A 1 237 ? -12.280 9.057 10.825 1.00 96.69 237 THR A O 1
ATOM 1888 N N . TRP A 1 238 ? -13.256 8.480 8.888 1.00 95.62 238 TRP A N 1
ATOM 1889 C CA . TRP A 1 238 ? -13.235 9.838 8.333 1.00 95.62 238 TRP A CA 1
ATOM 1890 C C . TRP A 1 238 ? -14.185 10.786 9.068 1.00 95.62 238 TRP A C 1
ATOM 1892 O O . TRP A 1 238 ? -13.816 11.932 9.304 1.00 95.62 238 TRP A O 1
ATOM 1902 N N . SER A 1 239 ? -15.351 10.302 9.513 1.00 93.81 239 SER A N 1
ATOM 1903 C CA . SER A 1 239 ? -16.289 11.096 10.316 1.00 93.81 239 SER A CA 1
ATOM 1904 C C . SER A 1 239 ? -15.699 11.538 11.657 1.00 93.81 239 SER A C 1
ATOM 1906 O O . SER A 1 239 ? -15.961 12.655 12.081 1.00 93.81 239 SER A O 1
ATOM 1908 N N . ARG A 1 240 ? -14.866 10.716 12.313 1.00 93.56 240 ARG A N 1
ATOM 1909 C CA . ARG A 1 240 ? -14.170 11.120 13.554 1.00 93.56 240 ARG A CA 1
ATOM 1910 C C . ARG A 1 240 ? -13.149 12.235 13.344 1.00 93.56 240 ARG A C 1
ATOM 1912 O O . ARG A 1 240 ? -12.856 12.971 14.276 1.00 93.56 240 ARG A O 1
ATOM 1919 N N . LEU A 1 241 ? -12.597 12.334 12.139 1.00 91.75 241 LEU A N 1
ATOM 1920 C CA . LEU A 1 241 ? -11.648 13.380 11.770 1.00 91.75 241 LEU A CA 1
ATOM 1921 C C . LEU A 1 241 ? -12.348 14.620 11.197 1.00 91.75 241 LEU A C 1
ATOM 1923 O O . LEU A 1 241 ? -11.664 15.556 10.815 1.00 91.75 241 LEU A O 1
ATOM 1927 N N . ASP A 1 242 ? -13.679 14.629 11.085 1.00 89.69 242 ASP A N 1
ATOM 1928 C CA . ASP A 1 242 ? -14.431 15.723 10.453 1.00 89.69 242 ASP A CA 1
ATOM 1929 C C . ASP A 1 242 ? -13.896 16.094 9.049 1.00 89.69 242 ASP A C 1
ATOM 1931 O O . ASP A 1 242 ? -13.849 17.254 8.642 1.00 89.69 242 ASP A O 1
ATOM 1935 N N . VAL A 1 243 ? -13.430 15.087 8.295 1.00 88.94 243 VAL A N 1
ATOM 1936 C CA . VAL A 1 243 ? -12.896 15.278 6.939 1.00 88.94 243 VAL A CA 1
ATOM 1937 C C . VAL A 1 243 ? -14.002 14.998 5.923 1.00 88.94 243 VAL A C 1
ATOM 1939 O O . VAL A 1 243 ? -14.428 13.843 5.796 1.00 88.94 243 VAL A O 1
ATOM 1942 N N . PRO A 1 244 ? -14.453 16.004 5.152 1.00 87.69 244 PRO A N 1
ATOM 1943 C CA . PRO A 1 244 ? -15.445 15.789 4.113 1.00 87.69 244 PRO A CA 1
ATOM 1944 C C . PRO A 1 244 ? -14.835 14.985 2.961 1.00 87.69 244 PRO A C 1
ATOM 1946 O O . PRO A 1 244 ? -13.807 15.353 2.391 1.00 87.69 244 PRO A O 1
ATOM 1949 N N . ILE A 1 245 ? -15.490 13.883 2.598 1.00 91.88 245 ILE A N 1
ATOM 1950 C CA . ILE A 1 245 ? -15.101 13.066 1.447 1.00 91.88 245 ILE A CA 1
ATOM 1951 C C . ILE A 1 245 ? -15.808 13.599 0.192 1.00 91.88 245 ILE A C 1
ATOM 1953 O O . ILE A 1 245 ? -17.042 13.648 0.185 1.00 91.88 245 ILE A O 1
ATOM 1957 N N . PRO A 1 246 ? -15.073 13.974 -0.875 1.00 89.62 246 PRO A N 1
ATOM 1958 C CA . PRO A 1 246 ? -15.680 14.472 -2.105 1.00 89.62 246 PRO A CA 1
ATOM 1959 C C . PRO A 1 246 ? -16.619 13.451 -2.760 1.00 89.62 246 PRO A C 1
ATOM 1961 O O . PRO A 1 246 ? -16.365 12.243 -2.766 1.00 89.62 246 PRO A O 1
ATOM 1964 N N . ALA A 1 247 ? -17.703 13.946 -3.358 1.00 85.31 247 ALA A N 1
ATOM 1965 C CA . ALA A 1 247 ? -18.558 13.141 -4.221 1.00 85.31 247 ALA A CA 1
ATOM 1966 C C . ALA A 1 247 ? -17.906 12.944 -5.602 1.00 85.31 247 ALA A C 1
ATOM 1968 O O . ALA A 1 247 ? -17.147 13.792 -6.064 1.00 85.31 247 ALA A O 1
ATOM 1969 N N . GLY A 1 248 ? -18.244 11.850 -6.290 1.00 85.19 248 GLY A N 1
ATOM 1970 C CA . GLY A 1 248 ? -17.705 11.559 -7.624 1.00 85.19 248 GLY A CA 1
ATOM 1971 C C . GLY A 1 248 ? -16.275 11.020 -7.596 1.00 85.19 248 GLY A C 1
ATOM 1972 O O . GLY A 1 248 ? -15.806 10.567 -6.553 1.00 85.19 248 GLY A O 1
ATOM 1973 N N . ASP A 1 249 ? -15.612 10.996 -8.751 1.00 84.06 249 ASP A N 1
ATOM 1974 C CA . ASP A 1 249 ? -14.232 10.518 -8.853 1.00 84.06 249 ASP A CA 1
ATOM 1975 C C . ASP A 1 249 ? -13.238 11.603 -8.421 1.00 84.06 249 ASP A C 1
ATOM 1977 O O . ASP A 1 249 ? -13.406 12.767 -8.776 1.00 84.06 249 ASP A O 1
ATOM 1981 N N . PHE A 1 250 ? -12.247 11.222 -7.619 1.00 86.00 250 PHE A N 1
ATOM 1982 C CA . PHE A 1 250 ? -11.246 12.132 -7.057 1.00 86.00 250 PHE A CA 1
ATOM 1983 C C . PHE A 1 250 ? -9.967 11.356 -6.731 1.00 86.00 250 PHE A C 1
ATOM 1985 O O . PHE A 1 250 ? -10.029 10.181 -6.350 1.00 86.00 250 PHE A O 1
ATOM 1992 N N . SER A 1 251 ? -8.812 12.012 -6.845 1.00 88.38 251 SER A N 1
ATOM 1993 C CA . SER A 1 251 ? -7.536 11.434 -6.409 1.00 88.38 251 SER A CA 1
ATOM 1994 C C . SER A 1 251 ? -7.420 11.493 -4.889 1.00 88.38 251 SER A C 1
ATOM 1996 O O . SER A 1 251 ? -7.827 12.463 -4.251 1.00 88.38 251 SER A O 1
ATOM 1998 N N . ILE A 1 252 ? -6.767 10.497 -4.281 1.00 90.44 252 ILE A N 1
ATOM 1999 C CA . ILE A 1 252 ? -6.512 10.477 -2.830 1.00 90.44 252 ILE A CA 1
ATOM 2000 C C . ILE A 1 252 ? -5.768 11.731 -2.330 1.00 90.44 252 ILE A C 1
ATOM 2002 O O . ILE A 1 252 ? -5.792 12.029 -1.137 1.00 90.44 252 ILE A O 1
ATOM 2006 N N . TRP A 1 253 ? -5.108 12.465 -3.231 1.00 90.75 253 TRP A N 1
ATOM 2007 C CA . TRP A 1 253 ? -4.367 13.687 -2.927 1.00 90.75 253 TRP A CA 1
ATOM 2008 C C . TRP A 1 253 ? -5.189 14.977 -3.018 1.00 90.75 253 TRP A C 1
ATOM 2010 O O . TRP A 1 253 ? -4.684 16.032 -2.638 1.00 90.75 253 TRP A O 1
ATOM 2020 N N . GLU A 1 254 ? -6.435 14.894 -3.483 1.00 88.19 254 GLU A N 1
ATOM 2021 C CA . GLU A 1 254 ? -7.389 16.011 -3.552 1.00 88.19 254 GLU A CA 1
ATOM 2022 C C . GLU A 1 254 ? -8.202 16.166 -2.257 1.00 88.19 254 GLU A C 1
ATOM 2024 O O . GLU A 1 254 ? -8.987 17.103 -2.124 1.00 88.19 254 GLU A O 1
ATOM 2029 N N . LEU A 1 255 ? -8.000 15.277 -1.276 1.00 89.88 255 LEU A N 1
ATOM 2030 C CA . LEU A 1 255 ? -8.611 15.396 0.046 1.00 89.88 255 LEU A CA 1
ATOM 2031 C C . LEU A 1 255 ? -8.154 16.687 0.726 1.00 89.88 255 LEU A C 1
ATOM 2033 O O . LEU A 1 255 ? -6.968 16.865 1.026 1.00 89.88 255 LEU A O 1
ATOM 2037 N N . GLN A 1 256 ? -9.115 17.566 0.999 1.00 86.81 256 GLN A N 1
ATOM 2038 C CA . GLN A 1 256 ? -8.863 18.869 1.594 1.00 86.81 256 GLN A CA 1
ATOM 2039 C C . GLN A 1 256 ? -8.210 18.722 2.972 1.00 86.81 256 GLN A C 1
ATOM 2041 O O . GLN A 1 256 ? -8.666 17.949 3.815 1.00 86.81 256 GLN A O 1
ATOM 2046 N N . ALA A 1 257 ? -7.127 19.468 3.192 1.00 84.50 257 ALA A N 1
ATOM 2047 C CA . ALA A 1 257 ? -6.481 19.529 4.494 1.00 84.50 257 ALA A CA 1
ATOM 2048 C C . ALA A 1 257 ? -7.370 20.320 5.468 1.00 84.50 257 ALA A C 1
ATOM 2050 O O . ALA A 1 257 ? -7.773 21.439 5.128 1.00 84.50 257 ALA A O 1
ATOM 2051 N N . PRO A 1 258 ? -7.661 19.792 6.670 1.00 83.88 258 PRO A N 1
ATOM 2052 C CA . PRO A 1 258 ? -8.276 20.599 7.709 1.00 83.88 258 PRO A CA 1
ATOM 2053 C C . PRO A 1 258 ? -7.330 21.750 8.073 1.00 83.88 258 PRO A C 1
ATOM 2055 O O . PRO A 1 258 ? -6.116 21.563 8.176 1.00 83.88 258 PRO A O 1
ATOM 2058 N N . ALA A 1 259 ? -7.861 22.958 8.260 1.00 81.19 259 ALA A N 1
ATOM 2059 C CA . ALA A 1 259 ? -7.048 24.053 8.780 1.00 81.19 259 ALA A CA 1
ATOM 2060 C C . ALA A 1 259 ? -6.580 23.701 10.210 1.00 81.19 259 ALA A C 1
ATOM 2062 O O . ALA A 1 259 ? -7.378 23.159 10.975 1.00 81.19 259 ALA A O 1
ATOM 2063 N N . PRO A 1 260 ? -5.325 23.992 10.604 1.00 85.62 260 PRO A N 1
ATOM 2064 C CA . PRO A 1 260 ? -4.302 24.774 9.902 1.00 85.62 260 PRO A CA 1
ATOM 2065 C C . PRO A 1 260 ? -3.222 23.923 9.188 1.00 85.62 260 PRO A C 1
ATOM 2067 O O . PRO A 1 260 ? -2.084 24.371 9.050 1.00 85.62 260 PRO A O 1
ATOM 2070 N N . PHE A 1 261 ? -3.511 22.683 8.777 1.00 88.19 261 PHE A N 1
ATOM 2071 C CA . PHE A 1 261 ? -2.473 21.770 8.285 1.00 88.19 261 PHE A CA 1
ATOM 2072 C C . PHE A 1 261 ? -1.957 22.120 6.885 1.00 88.19 261 PHE A C 1
ATOM 2074 O O . PHE A 1 261 ? -2.720 22.270 5.931 1.00 88.19 261 PHE A O 1
ATOM 2081 N N . ASP A 1 262 ? -0.629 22.150 6.745 1.00 89.00 262 ASP A N 1
ATOM 2082 C CA . ASP A 1 262 ? 0.030 22.221 5.442 1.00 89.00 262 ASP A CA 1
ATOM 2083 C C . ASP A 1 262 ? -0.329 20.989 4.579 1.00 89.00 262 ASP A C 1
ATOM 2085 O O . ASP A 1 262 ? -0.268 19.853 5.074 1.00 89.00 262 ASP A O 1
ATOM 2089 N N . PRO A 1 263 ? -0.640 21.161 3.278 1.00 90.25 263 PRO A N 1
ATOM 2090 C CA . PRO A 1 263 ? -1.014 20.053 2.405 1.00 90.25 263 PRO A CA 1
ATOM 2091 C C . PRO A 1 263 ? 0.022 18.925 2.327 1.00 90.25 263 PRO A C 1
ATOM 2093 O O . PRO A 1 263 ? -0.348 17.764 2.169 1.00 90.25 263 PRO A O 1
ATOM 2096 N N . ALA A 1 264 ? 1.325 19.208 2.429 1.00 89.50 264 ALA A N 1
ATOM 2097 C CA . ALA A 1 264 ? 2.348 18.165 2.378 1.00 89.50 264 ALA A CA 1
ATOM 2098 C C . ALA A 1 264 ? 2.350 17.292 3.635 1.00 89.50 264 ALA A C 1
ATOM 2100 O O . ALA A 1 264 ? 2.536 16.078 3.527 1.00 89.50 264 ALA A O 1
ATOM 2101 N N . VAL A 1 265 ? 2.107 17.890 4.802 1.00 91.50 265 VAL A N 1
ATOM 2102 C CA . VAL A 1 265 ? 1.945 17.164 6.070 1.00 91.50 265 VAL A CA 1
ATOM 2103 C C . VAL A 1 265 ? 0.641 16.377 6.057 1.00 91.50 265 VAL A C 1
ATOM 2105 O O . VAL A 1 265 ? 0.633 15.192 6.394 1.00 91.50 265 VAL A O 1
ATOM 2108 N N . TRP A 1 266 ? -0.440 16.991 5.575 1.00 93.69 266 TRP A N 1
ATOM 2109 C CA . TRP A 1 266 ? -1.736 16.334 5.453 1.00 93.69 266 TRP A CA 1
ATOM 2110 C C . TRP A 1 266 ? -1.681 15.081 4.574 1.00 93.69 266 TRP A C 1
ATOM 2112 O O . TRP A 1 266 ? -2.181 14.030 4.973 1.00 93.69 266 TRP A O 1
ATOM 2122 N N . ARG A 1 267 ? -0.971 15.124 3.437 1.00 93.88 267 ARG A N 1
ATOM 2123 C CA . ARG A 1 267 ? -0.759 13.940 2.581 1.00 93.88 267 ARG A CA 1
ATOM 2124 C C . ARG A 1 267 ? -0.124 12.761 3.328 1.00 93.88 267 ARG A C 1
ATOM 2126 O O . ARG A 1 267 ? -0.422 11.608 3.020 1.00 93.88 267 ARG A O 1
ATOM 2133 N N . VAL A 1 268 ? 0.730 13.020 4.320 1.00 94.62 268 VAL A N 1
ATOM 2134 C CA . VAL A 1 268 ? 1.323 11.974 5.174 1.00 94.62 268 VAL A CA 1
ATOM 2135 C C . VAL A 1 268 ? 0.275 11.380 6.113 1.00 94.62 268 VAL A C 1
ATOM 2137 O O . VAL A 1 268 ? 0.229 10.158 6.261 1.00 94.62 268 VAL A O 1
ATOM 2140 N N . GLY A 1 269 ? -0.605 12.216 6.670 1.00 95.38 269 GLY A N 1
ATOM 2141 C CA . GLY A 1 269 ? -1.780 11.785 7.431 1.00 95.38 269 GLY A CA 1
ATOM 2142 C C . GLY A 1 269 ? -2.723 10.912 6.609 1.00 95.38 269 GLY A C 1
ATOM 2143 O O . GLY A 1 269 ? -3.006 9.783 7.006 1.00 95.38 269 GLY A O 1
ATOM 2144 N N . VAL A 1 270 ? -3.118 11.375 5.419 1.00 95.62 270 VAL A N 1
ATOM 2145 C CA . VAL A 1 270 ? -3.943 10.606 4.472 1.00 95.62 270 VAL A CA 1
ATOM 2146 C C . VAL A 1 270 ? -3.310 9.244 4.194 1.00 95.62 270 VAL A C 1
ATOM 2148 O O . VAL A 1 270 ? -3.960 8.214 4.359 1.00 95.62 270 VAL A O 1
ATOM 2151 N N . ALA A 1 271 ? -2.019 9.201 3.857 1.00 96.88 271 ALA A N 1
ATOM 2152 C CA . ALA A 1 271 ? -1.325 7.942 3.601 1.00 96.88 271 ALA A CA 1
ATOM 2153 C C . ALA A 1 271 ? -1.329 6.991 4.816 1.00 96.88 271 ALA A C 1
ATOM 2155 O O . ALA A 1 271 ? -1.479 5.780 4.640 1.00 96.88 271 ALA A O 1
ATOM 2156 N N . ALA A 1 272 ? -1.187 7.513 6.039 1.00 97.06 272 ALA A N 1
ATOM 2157 C CA . ALA A 1 272 ? -1.254 6.724 7.271 1.00 97.06 272 ALA A CA 1
ATOM 2158 C C . ALA A 1 272 ? -2.664 6.172 7.544 1.00 97.06 272 ALA A C 1
ATOM 2160 O O . ALA A 1 272 ? -2.799 5.009 7.940 1.00 97.06 272 ALA A O 1
ATOM 2161 N N . ILE A 1 273 ? -3.707 6.967 7.283 1.00 97.50 273 ILE A N 1
ATOM 2162 C CA . ILE A 1 273 ? -5.114 6.565 7.423 1.00 97.50 273 ILE A CA 1
ATOM 2163 C C . ILE A 1 273 ? -5.448 5.462 6.418 1.00 97.50 273 ILE A C 1
ATOM 2165 O O . ILE A 1 273 ? -5.892 4.385 6.818 1.00 97.50 273 ILE A O 1
ATOM 2169 N N . LEU A 1 274 ? -5.145 5.671 5.133 1.00 97.88 274 LEU A N 1
ATOM 2170 C CA . LEU A 1 274 ? -5.362 4.672 4.081 1.00 97.88 274 LEU A CA 1
ATOM 2171 C C . LEU A 1 274 ? -4.608 3.370 4.379 1.00 97.88 274 LEU A C 1
ATOM 2173 O O . LEU A 1 274 ? -5.162 2.277 4.257 1.00 97.88 274 LEU A O 1
ATOM 2177 N N . TRP A 1 275 ? -3.354 3.471 4.831 1.00 97.81 275 TRP A N 1
ATOM 2178 C CA . TRP A 1 275 ? -2.560 2.310 5.228 1.00 97.81 275 TRP A CA 1
ATOM 2179 C C . TRP A 1 275 ? -3.170 1.562 6.420 1.00 97.81 275 TRP A C 1
ATOM 2181 O O . TRP A 1 275 ? -3.163 0.329 6.454 1.00 97.81 275 TRP A O 1
ATOM 2191 N N . SER A 1 276 ? -3.719 2.282 7.397 1.00 97.88 276 SER A N 1
ATOM 2192 C CA . SER A 1 276 ? -4.378 1.678 8.554 1.00 97.88 276 SER A CA 1
ATOM 2193 C C . SER A 1 276 ? -5.705 1.014 8.188 1.00 97.88 276 SER A C 1
ATOM 2195 O O . SER A 1 276 ? -5.928 -0.113 8.620 1.00 97.88 276 SER A O 1
ATOM 2197 N N . LEU A 1 277 ? -6.520 1.621 7.319 1.00 98.00 277 LEU A N 1
ATOM 2198 C CA . LEU A 1 277 ? -7.734 1.003 6.769 1.00 98.00 277 LEU A CA 1
ATOM 2199 C C . LEU A 1 277 ? -7.413 -0.271 5.974 1.00 98.00 277 LEU A C 1
ATOM 2201 O O . LEU A 1 277 ? -8.051 -1.307 6.172 1.00 98.00 277 LEU A O 1
ATOM 2205 N N . TRP A 1 278 ? -6.369 -0.232 5.139 1.00 97.69 278 TRP A N 1
ATOM 2206 C CA . TRP A 1 278 ? -5.878 -1.404 4.410 1.00 97.69 278 TRP A CA 1
ATOM 2207 C C . TRP A 1 278 ? -5.455 -2.536 5.356 1.00 97.69 278 TRP A C 1
ATOM 2209 O O . TRP A 1 278 ? -5.846 -3.690 5.162 1.00 97.69 278 TRP A O 1
ATOM 2219 N N . LYS A 1 279 ? -4.689 -2.217 6.411 1.00 95.44 279 LYS A N 1
ATOM 2220 C CA . LYS A 1 279 ? -4.297 -3.185 7.449 1.00 95.44 279 LYS A CA 1
ATOM 2221 C C . LYS A 1 279 ? -5.517 -3.768 8.164 1.00 95.44 279 LYS A C 1
ATOM 2223 O O . LYS A 1 279 ? -5.590 -4.984 8.289 1.00 95.44 279 LYS A O 1
ATOM 2228 N N . SER A 1 280 ? -6.465 -2.932 8.588 1.00 96.62 280 SER A N 1
ATOM 2229 C CA . SER A 1 280 ? -7.691 -3.368 9.267 1.00 96.62 280 SER A CA 1
ATOM 2230 C C . SER A 1 280 ? -8.528 -4.307 8.398 1.00 96.62 280 SER A C 1
ATOM 2232 O O . SER A 1 280 ? -8.974 -5.345 8.879 1.00 96.62 280 SER A O 1
ATOM 2234 N N . ARG A 1 281 ? -8.689 -4.006 7.102 1.00 96.38 281 ARG A N 1
ATOM 2235 C CA . ARG A 1 281 ? -9.389 -4.909 6.179 1.00 96.38 281 ARG A CA 1
ATOM 2236 C C . ARG A 1 281 ? -8.647 -6.227 5.987 1.00 96.38 281 ARG A C 1
ATOM 2238 O O . ARG A 1 281 ? -9.283 -7.273 5.938 1.00 96.38 281 ARG A O 1
ATOM 2245 N N . ASN A 1 282 ? -7.323 -6.207 5.851 1.00 95.00 282 ASN A N 1
ATOM 2246 C CA . ASN A 1 282 ? -6.564 -7.449 5.697 1.00 95.00 282 ASN A CA 1
ATOM 2247 C C . ASN A 1 282 ? -6.648 -8.323 6.948 1.00 95.00 282 ASN A C 1
ATOM 2249 O O . ASN A 1 282 ? -6.792 -9.533 6.823 1.00 95.00 282 ASN A O 1
ATOM 2253 N N . ASP A 1 283 ? -6.617 -7.724 8.134 1.00 94.12 283 ASP A N 1
ATOM 2254 C CA . ASP A 1 283 ? -6.769 -8.454 9.392 1.00 94.12 283 ASP A CA 1
ATOM 2255 C C . ASP A 1 283 ? -8.158 -9.105 9.506 1.00 94.12 283 ASP A C 1
ATOM 2257 O O . ASP A 1 283 ? -8.276 -10.268 9.886 1.00 94.12 283 ASP A O 1
ATOM 2261 N N . LEU A 1 284 ? -9.205 -8.409 9.049 1.00 94.62 284 LEU A N 1
ATOM 2262 C CA . LEU A 1 284 ? -10.545 -8.984 8.943 1.00 94.62 284 LEU A CA 1
ATOM 2263 C C . LEU A 1 284 ? -10.586 -10.172 7.969 1.00 94.62 284 LEU A C 1
ATOM 2265 O O . LEU A 1 284 ? -11.172 -11.202 8.281 1.00 94.62 284 LEU A O 1
ATOM 2269 N N . VAL A 1 285 ? -9.959 -10.049 6.797 1.00 91.19 285 VAL A N 1
ATOM 2270 C CA . VAL A 1 285 ? -9.990 -11.096 5.760 1.00 91.19 285 VAL A CA 1
ATOM 2271 C C . VAL A 1 285 ? -9.170 -12.327 6.134 1.00 91.19 285 VAL A C 1
ATOM 2273 O O . VAL A 1 285 ? -9.608 -13.443 5.869 1.00 91.19 285 VAL A O 1
ATOM 2276 N N . PHE A 1 286 ? -7.978 -12.139 6.700 1.00 91.19 286 PHE A N 1
ATOM 2277 C CA . PHE A 1 286 ? -7.043 -13.237 6.948 1.00 91.19 286 PHE A CA 1
ATOM 2278 C C . PHE A 1 286 ? -7.153 -13.813 8.359 1.00 91.19 286 PHE A C 1
ATOM 2280 O O . PHE A 1 286 ? -6.929 -15.008 8.528 1.00 91.19 286 PHE A O 1
ATOM 2287 N N . ASN A 1 287 ? -7.521 -12.994 9.348 1.00 93.88 287 ASN A N 1
ATOM 2288 C CA . ASN A 1 287 ? -7.558 -13.391 10.757 1.00 93.88 287 ASN A CA 1
ATOM 2289 C C . ASN A 1 287 ? -8.958 -13.276 11.382 1.00 93.88 287 ASN A C 1
ATOM 2291 O O . ASN A 1 287 ? -9.128 -13.614 12.550 1.00 93.88 287 ASN A O 1
ATOM 2295 N N . GLY A 1 288 ? -9.963 -12.788 10.644 1.00 93.50 288 GLY A N 1
ATOM 2296 C CA . GLY A 1 288 ? -11.319 -12.597 11.168 1.00 93.50 288 GLY A CA 1
ATOM 2297 C C . GLY A 1 288 ? -11.439 -11.467 12.196 1.00 93.50 288 GLY A C 1
ATOM 2298 O O . GLY A 1 288 ? -12.463 -11.363 12.868 1.00 93.50 288 GLY A O 1
ATOM 2299 N N . VAL A 1 289 ? -10.414 -10.619 12.340 1.00 95.06 289 VAL A N 1
ATOM 2300 C CA . VAL A 1 289 ? -10.381 -9.565 13.362 1.00 95.06 289 VAL A CA 1
ATOM 2301 C C . VAL A 1 289 ? -10.971 -8.271 12.807 1.00 95.06 289 VAL A C 1
ATOM 2303 O O . VAL A 1 289 ? -10.381 -7.611 11.950 1.00 95.06 289 VAL A O 1
ATOM 2306 N N . ALA A 1 290 ? -12.137 -7.885 13.323 1.00 95.12 290 ALA A N 1
ATOM 2307 C CA . ALA A 1 290 ? -12.747 -6.594 13.029 1.00 95.12 290 ALA A CA 1
ATOM 2308 C C . ALA A 1 290 ? -12.121 -5.479 13.884 1.00 95.12 290 ALA A C 1
ATOM 2310 O O . ALA A 1 290 ? -11.890 -5.646 15.080 1.00 95.12 290 ALA A O 1
ATOM 2311 N N . HIS A 1 291 ? -11.883 -4.323 13.266 1.00 96.19 291 HIS A N 1
ATOM 2312 C CA . HIS A 1 291 ? -11.332 -3.130 13.916 1.00 96.19 291 HIS A CA 1
ATOM 2313 C C . HIS A 1 291 ? -12.391 -2.030 13.984 1.00 96.19 291 HIS A C 1
ATOM 2315 O O . HIS A 1 291 ? -13.203 -1.895 13.070 1.00 96.19 291 HIS A O 1
ATOM 2321 N N . SER A 1 292 ? -12.366 -1.236 15.053 1.00 96.88 292 SER A N 1
ATOM 2322 C CA . SER A 1 292 ? -13.157 -0.008 15.181 1.00 96.88 292 SER A CA 1
ATOM 2323 C C . SER A 1 292 ? -12.397 1.202 14.638 1.00 96.88 292 SER A C 1
ATOM 2325 O O . SER A 1 292 ? -11.165 1.165 14.541 1.00 96.88 292 SER A O 1
ATOM 2327 N N . ALA A 1 293 ? -13.114 2.299 14.369 1.00 96.62 293 ALA A N 1
ATOM 2328 C CA . ALA A 1 293 ? -12.501 3.575 14.002 1.00 96.62 293 ALA A CA 1
ATOM 2329 C C . ALA A 1 293 ? -11.416 3.989 15.012 1.00 96.62 293 ALA A C 1
ATOM 2331 O O . ALA A 1 293 ? -10.307 4.318 14.603 1.00 96.62 293 ALA A O 1
ATOM 2332 N N . ASP A 1 294 ? -11.678 3.846 16.315 1.00 96.56 294 ASP A N 1
ATOM 2333 C CA . ASP A 1 294 ? -10.713 4.155 17.371 1.00 96.56 294 ASP A CA 1
ATOM 2334 C C . ASP A 1 294 ? -9.429 3.324 17.258 1.00 96.56 294 ASP A C 1
ATOM 2336 O O . ASP A 1 294 ? -8.319 3.845 17.338 1.00 96.56 294 ASP A O 1
ATOM 2340 N N . SER A 1 295 ? -9.553 2.007 17.061 1.00 96.38 295 SER A N 1
ATOM 2341 C CA . SER A 1 295 ? -8.381 1.134 16.921 1.00 96.38 295 SER A CA 1
ATOM 2342 C C . SER A 1 295 ? -7.572 1.448 15.657 1.00 96.38 295 SER A C 1
ATOM 2344 O O . SER A 1 295 ? -6.341 1.375 15.672 1.00 96.38 295 SER A O 1
ATOM 2346 N N . THR A 1 296 ? -8.245 1.862 14.579 1.00 96.62 296 THR A N 1
ATOM 2347 C CA . THR A 1 296 ? -7.610 2.321 13.341 1.00 96.62 296 THR A CA 1
ATOM 2348 C C . THR A 1 296 ? -6.879 3.646 13.560 1.00 96.62 296 THR A C 1
ATOM 2350 O O . THR A 1 296 ? -5.721 3.754 13.166 1.00 96.62 296 THR A O 1
ATOM 2353 N N . LEU A 1 297 ? -7.491 4.623 14.235 1.00 97.06 297 LEU A N 1
ATOM 2354 C CA . LEU A 1 297 ? -6.881 5.926 14.521 1.00 97.06 297 LEU A CA 1
ATOM 2355 C C . LEU A 1 297 ? -5.704 5.825 15.507 1.00 97.06 297 LEU A C 1
ATOM 2357 O O . LEU A 1 297 ? -4.673 6.452 15.282 1.00 97.06 297 LEU A O 1
ATOM 2361 N N . ARG A 1 298 ? -5.769 4.955 16.527 1.00 96.44 298 ARG A N 1
ATOM 2362 C CA . ARG A 1 298 ? -4.600 4.662 17.388 1.00 96.44 298 ARG A CA 1
ATOM 2363 C C . ARG A 1 298 ? -3.413 4.154 16.568 1.00 96.44 298 ARG A C 1
ATOM 2365 O O . ARG A 1 298 ? -2.296 4.642 16.718 1.00 96.44 298 ARG A O 1
ATOM 2372 N N . ARG A 1 299 ? -3.671 3.245 15.623 1.00 96.25 299 ARG A N 1
ATOM 2373 C CA . ARG A 1 299 ? -2.649 2.719 14.708 1.00 96.25 299 ARG A CA 1
ATOM 2374 C C . ARG A 1 299 ? -2.066 3.805 13.798 1.00 96.25 299 ARG A C 1
ATOM 2376 O O . ARG A 1 299 ? -0.871 3.767 13.510 1.00 96.25 299 ARG A O 1
ATOM 2383 N N . VAL A 1 300 ? -2.883 4.770 13.366 1.00 96.62 300 VAL A N 1
ATOM 2384 C CA . VAL A 1 300 ? -2.411 5.960 12.638 1.00 96.62 300 VAL A CA 1
ATOM 2385 C C . VAL A 1 300 ? -1.436 6.753 13.507 1.00 96.62 300 VAL A C 1
ATOM 2387 O O . VAL A 1 300 ? -0.343 7.070 13.044 1.00 96.62 300 VAL A O 1
ATOM 2390 N N . CYS A 1 301 ? -1.769 7.014 14.773 1.00 96.06 301 CYS A N 1
ATOM 2391 C CA . CYS A 1 301 ? -0.883 7.725 15.697 1.00 96.06 301 CYS A CA 1
ATOM 2392 C C . CYS A 1 301 ? 0.454 7.005 15.922 1.00 96.06 301 CYS A C 1
ATOM 2394 O O . CYS A 1 301 ? 1.494 7.669 15.999 1.00 96.06 301 CYS A O 1
ATOM 2396 N N . ASP A 1 302 ? 0.442 5.673 15.994 1.00 92.75 302 ASP A N 1
ATOM 2397 C CA . ASP A 1 302 ? 1.654 4.854 16.106 1.00 92.75 302 ASP A CA 1
ATOM 2398 C C . ASP A 1 302 ? 2.510 4.935 14.835 1.00 92.75 302 ASP A C 1
ATOM 2400 O O . ASP A 1 302 ? 3.724 5.149 14.899 1.00 92.75 302 ASP A O 1
ATOM 2404 N N . ASP A 1 303 ? 1.884 4.821 13.658 1.00 92.56 303 ASP A N 1
ATOM 2405 C CA . ASP A 1 303 ? 2.577 4.955 12.376 1.00 92.56 303 ASP A CA 1
ATOM 2406 C C . ASP A 1 303 ? 3.191 6.361 12.228 1.00 92.56 303 ASP A C 1
ATOM 2408 O O . ASP A 1 303 ? 4.363 6.473 11.865 1.00 92.56 303 ASP A O 1
ATOM 2412 N N . LEU A 1 304 ? 2.461 7.430 12.573 1.00 93.69 304 LEU A N 1
ATOM 2413 C CA . LEU A 1 304 ? 2.968 8.809 12.532 1.00 93.69 304 LEU A CA 1
ATOM 2414 C C . LEU A 1 304 ? 4.152 9.013 13.490 1.00 93.69 304 LEU A C 1
ATOM 2416 O O . LEU A 1 304 ? 5.164 9.601 13.095 1.00 93.69 304 LEU A O 1
ATOM 2420 N N . ALA A 1 305 ? 4.086 8.461 14.707 1.00 91.69 305 ALA A N 1
ATOM 2421 C CA . ALA A 1 305 ? 5.197 8.497 15.660 1.00 91.69 305 ALA A CA 1
ATOM 2422 C C . ALA A 1 305 ? 6.459 7.815 15.103 1.00 91.69 305 ALA A C 1
ATOM 2424 O O . ALA A 1 305 ? 7.573 8.322 15.255 1.00 91.69 305 ALA A O 1
ATOM 2425 N N . LEU A 1 306 ? 6.300 6.690 14.400 1.00 89.06 306 LEU A N 1
ATOM 2426 C CA . LEU A 1 306 ? 7.406 5.998 13.734 1.00 89.06 306 LEU A CA 1
ATOM 2427 C C . LEU A 1 306 ? 7.911 6.756 12.499 1.00 89.06 306 LEU A C 1
ATOM 2429 O O . LEU A 1 306 ? 9.101 6.701 12.168 1.00 89.06 306 LEU A O 1
ATOM 2433 N N . TRP A 1 307 ? 7.027 7.436 11.770 1.00 89.06 307 TRP A N 1
ATOM 2434 C CA . TRP A 1 307 ? 7.382 8.146 10.541 1.00 89.06 307 TRP A CA 1
ATOM 2435 C C . TRP A 1 307 ? 8.065 9.482 10.818 1.00 89.06 307 TRP A C 1
ATOM 2437 O O . TRP A 1 307 ? 8.890 9.886 10.001 1.00 89.06 307 TRP A O 1
ATOM 2447 N N . ARG A 1 308 ? 7.863 10.080 12.000 1.00 89.12 308 ARG A N 1
ATOM 2448 C CA . ARG A 1 308 ? 8.596 11.256 12.507 1.00 89.12 308 ARG A CA 1
ATOM 2449 C C . ARG A 1 308 ? 10.105 11.178 12.276 1.00 89.12 308 ARG A C 1
ATOM 2451 O O . ARG A 1 308 ? 10.736 12.162 11.897 1.00 89.12 308 ARG A O 1
ATOM 2458 N N . TRP A 1 309 ? 10.704 10.003 12.458 1.00 86.19 309 TRP A N 1
ATOM 2459 C CA . TRP A 1 309 ? 12.151 9.807 12.310 1.00 86.19 309 TRP A CA 1
ATOM 2460 C C . TRP A 1 309 ? 12.662 9.918 10.869 1.00 86.19 309 TRP A C 1
ATOM 2462 O O . TRP A 1 309 ? 13.869 10.003 10.658 1.00 86.19 309 TRP A O 1
ATOM 2472 N N . ARG A 1 310 ? 11.765 9.960 9.877 1.00 85.06 310 ARG A N 1
ATOM 2473 C CA . ARG A 1 310 ? 12.098 10.193 8.461 1.00 85.06 310 ARG A CA 1
ATOM 2474 C C . ARG A 1 310 ? 12.183 11.674 8.112 1.00 85.06 310 ARG A C 1
ATOM 2476 O O . ARG A 1 310 ? 12.725 12.015 7.067 1.00 85.06 310 ARG A O 1
ATOM 2483 N N . PHE A 1 311 ? 11.690 12.541 8.991 1.00 85.00 311 PHE A N 1
ATOM 2484 C CA . PHE A 1 311 ? 11.787 13.982 8.841 1.00 85.00 311 PHE A CA 1
ATOM 2485 C C . PHE A 1 311 ? 13.074 14.488 9.489 1.00 85.00 311 PHE A C 1
ATOM 2487 O O . PHE A 1 311 ? 13.490 14.027 10.566 1.00 85.00 311 PHE A O 1
ATOM 2494 N N . ARG A 1 312 ? 13.681 15.496 8.850 1.00 84.56 312 ARG A N 1
ATOM 2495 C CA . ARG A 1 312 ? 14.704 16.327 9.498 1.00 84.56 312 ARG A CA 1
ATOM 2496 C C . ARG A 1 312 ? 14.107 16.932 10.763 1.00 84.56 312 ARG A C 1
ATOM 2498 O O . ARG A 1 312 ? 12.920 17.238 10.785 1.00 84.56 312 ARG A O 1
ATOM 2505 N N . VAL A 1 313 ? 14.930 17.120 11.794 1.00 83.62 313 VAL A N 1
ATOM 2506 C CA . VAL A 1 313 ? 14.476 17.578 13.119 1.00 83.62 313 VAL A CA 1
ATOM 2507 C C . VAL A 1 313 ? 13.606 18.838 13.027 1.00 83.62 313 VAL A C 1
ATOM 2509 O O . VAL A 1 313 ? 12.526 18.856 13.605 1.00 83.62 313 VAL A O 1
ATOM 2512 N N . ALA A 1 314 ? 14.008 19.810 12.202 1.00 81.50 314 ALA A N 1
ATOM 2513 C CA . ALA A 1 314 ? 13.288 21.067 11.969 1.00 81.50 314 ALA A CA 1
ATOM 2514 C C . ALA A 1 314 ? 11.893 20.930 11.315 1.00 81.50 314 ALA A C 1
ATOM 2516 O O . ALA A 1 314 ? 11.159 21.905 11.248 1.00 81.50 314 ALA A O 1
ATOM 2517 N N . HIS A 1 315 ? 11.519 19.750 10.811 1.00 82.25 315 HIS A N 1
ATOM 2518 C CA . HIS A 1 315 ? 10.235 19.508 10.135 1.00 82.25 315 HIS A CA 1
ATOM 2519 C C . HIS A 1 315 ? 9.387 18.438 10.837 1.00 82.25 315 HIS A C 1
ATOM 2521 O O . HIS A 1 315 ? 8.454 17.904 10.241 1.00 82.25 315 HIS A O 1
ATOM 2527 N N . ARG A 1 316 ? 9.728 18.077 12.081 1.00 90.75 316 ARG A N 1
ATOM 2528 C CA . ARG A 1 316 ? 8.981 17.075 12.864 1.00 90.75 316 ARG A CA 1
ATOM 2529 C C . ARG A 1 316 ? 7.745 17.654 13.540 1.00 90.75 316 ARG A C 1
ATOM 2531 O O . ARG A 1 316 ? 6.735 16.967 13.602 1.00 90.75 316 ARG A O 1
ATOM 2538 N N . GLU A 1 317 ? 7.825 18.905 13.984 1.00 91.19 317 GLU A N 1
ATOM 2539 C CA . GLU A 1 317 ? 6.756 19.577 14.727 1.00 91.19 317 GLU A CA 1
ATOM 2540 C C . GLU A 1 317 ? 5.396 19.536 14.002 1.00 91.19 317 GLU A C 1
ATOM 2542 O O . GLU A 1 317 ? 4.431 19.096 14.622 1.00 91.19 317 GLU A O 1
ATOM 2547 N N . PRO A 1 318 ? 5.281 19.835 12.691 1.00 90.44 318 PRO A N 1
ATOM 2548 C CA . PRO A 1 318 ? 3.993 19.727 12.002 1.00 90.44 318 PRO A CA 1
ATOM 2549 C C . PRO A 1 318 ? 3.381 18.317 12.031 1.00 90.44 318 PRO A C 1
ATOM 2551 O O . PRO A 1 318 ? 2.162 18.167 12.114 1.00 90.44 318 PRO A O 1
ATOM 2554 N N . LEU A 1 319 ? 4.215 17.271 11.985 1.00 91.94 319 LEU A N 1
ATOM 2555 C CA . LEU A 1 319 ? 3.752 15.884 12.068 1.00 91.94 319 LEU A CA 1
ATOM 2556 C C . LEU A 1 319 ? 3.302 15.525 13.491 1.00 91.94 319 LEU A C 1
ATOM 2558 O O . LEU A 1 319 ? 2.360 14.754 13.661 1.00 91.94 319 LEU A O 1
ATOM 2562 N N . ASP A 1 320 ? 3.963 16.086 14.504 1.00 92.50 320 ASP A N 1
ATOM 2563 C CA . ASP A 1 320 ? 3.569 15.921 15.901 1.00 92.50 320 ASP A CA 1
ATOM 2564 C C . ASP A 1 320 ? 2.220 16.591 16.178 1.00 92.50 320 ASP A C 1
ATOM 2566 O O . ASP A 1 320 ? 1.370 15.982 16.821 1.00 92.50 320 ASP A O 1
ATOM 2570 N N . ILE A 1 321 ? 1.987 17.790 15.630 1.00 93.50 321 ILE A N 1
ATOM 2571 C CA . ILE A 1 321 ? 0.693 18.484 15.720 1.00 93.50 321 ILE A CA 1
ATOM 2572 C C . ILE A 1 321 ? -0.401 17.651 15.042 1.00 93.50 321 ILE A C 1
ATOM 2574 O O . ILE A 1 321 ? -1.456 17.434 15.633 1.00 93.50 321 ILE A O 1
ATOM 2578 N N . LEU A 1 322 ? -0.139 17.118 13.841 1.00 94.00 322 LEU A N 1
ATOM 2579 C CA . LEU A 1 322 ? -1.076 16.223 13.155 1.00 94.00 322 LEU A CA 1
ATOM 2580 C C . LEU A 1 322 ? -1.388 14.978 14.000 1.00 94.00 322 LEU A C 1
ATOM 2582 O O . LEU A 1 322 ? -2.546 14.590 14.121 1.00 94.00 322 LEU A O 1
ATOM 2586 N N . ARG A 1 323 ? -0.375 14.358 14.617 1.00 95.19 323 ARG A N 1
ATOM 2587 C CA . ARG A 1 323 ? -0.575 13.211 15.513 1.00 95.19 323 ARG A CA 1
ATOM 2588 C C . ARG A 1 323 ? -1.420 13.583 16.733 1.00 95.19 323 ARG A C 1
ATOM 2590 O O . ARG A 1 323 ? -2.308 12.816 17.087 1.00 95.19 323 ARG A O 1
ATOM 2597 N N . SER A 1 324 ? -1.161 14.727 17.364 1.00 94.44 324 SER A N 1
ATOM 2598 C CA . SER A 1 324 ? -1.945 15.212 18.508 1.00 94.44 324 SER A CA 1
ATOM 2599 C C . SER A 1 324 ? -3.401 15.478 18.135 1.00 94.44 324 SER A C 1
ATOM 2601 O O . SER A 1 324 ? -4.293 15.124 18.895 1.00 94.44 324 SER A O 1
ATOM 2603 N N . TYR A 1 325 ? -3.650 16.015 16.942 1.00 94.00 325 TYR A N 1
ATOM 2604 C CA . TYR A 1 325 ? -5.002 16.190 16.416 1.00 94.00 325 TYR A CA 1
ATOM 2605 C C . TYR A 1 325 ? -5.730 14.852 16.214 1.00 94.00 325 TYR A C 1
ATOM 2607 O O . TYR A 1 325 ? -6.856 14.680 16.678 1.00 94.00 325 TYR A O 1
ATOM 2615 N N . VAL A 1 326 ? -5.070 13.859 15.607 1.00 93.94 326 VAL A N 1
ATOM 2616 C CA . VAL A 1 326 ? -5.663 12.517 15.463 1.00 93.94 326 VAL A CA 1
ATOM 2617 C C . VAL A 1 326 ? -5.945 11.886 16.834 1.00 93.94 326 VAL A C 1
ATOM 2619 O O . VAL A 1 326 ? -6.959 11.209 16.994 1.00 93.94 326 VAL A O 1
ATOM 2622 N N . LEU A 1 327 ? -5.082 12.121 17.831 1.00 93.94 327 LEU A N 1
ATOM 2623 C CA . LEU A 1 327 ? -5.320 11.686 19.210 1.00 93.94 327 LEU A CA 1
ATOM 2624 C C . LEU A 1 327 ? -6.527 12.393 19.841 1.00 93.94 327 LEU A C 1
ATOM 2626 O O . LEU A 1 327 ? -7.334 11.711 20.459 1.00 93.94 327 LEU A O 1
ATOM 2630 N N . SER A 1 328 ? -6.708 13.704 19.650 1.00 92.88 328 SER A N 1
ATOM 2631 C CA . SER A 1 328 ? -7.874 14.407 20.210 1.00 92.88 328 SER A CA 1
ATOM 2632 C C . SER A 1 328 ? -9.204 13.891 19.650 1.00 92.88 328 SER A C 1
ATOM 2634 O O . SER A 1 328 ? -10.187 13.826 20.378 1.00 92.88 328 SER A O 1
ATOM 2636 N N . CYS A 1 329 ? -9.225 13.424 18.397 1.00 90.88 329 CYS A N 1
ATOM 2637 C CA . CYS A 1 329 ? -10.403 12.800 17.778 1.00 90.88 329 CYS A CA 1
ATOM 2638 C C . CYS A 1 329 ? -10.759 11.412 18.355 1.00 90.88 329 CYS A C 1
ATOM 2640 O O . CYS A 1 329 ? -11.802 10.845 18.017 1.00 90.88 329 CYS A O 1
ATOM 2642 N N . LEU A 1 330 ? -9.886 10.813 19.177 1.00 88.62 330 LEU A N 1
ATOM 2643 C CA . LEU A 1 330 ? -10.186 9.578 19.913 1.00 88.62 330 LEU A CA 1
ATOM 2644 C C . LEU A 1 330 ? -10.929 9.839 21.226 1.00 88.62 330 LEU A C 1
ATOM 2646 O O . LEU A 1 330 ? -11.567 8.919 21.734 1.00 88.62 330 LEU A O 1
ATOM 2650 N N . GLU A 1 331 ? -10.791 11.040 21.789 1.00 76.62 331 GLU A N 1
ATOM 2651 C CA . GLU A 1 331 ? -11.321 11.421 23.106 1.00 76.62 331 GLU A CA 1
ATOM 2652 C C . GLU A 1 331 ? -12.701 12.099 23.017 1.00 76.62 331 GLU A C 1
ATOM 2654 O O . GLU A 1 331 ? -13.384 12.228 24.032 1.00 76.62 331 GLU A O 1
ATOM 2659 N N . SER A 1 332 ? -13.104 12.495 21.804 1.00 63.94 332 SER A N 1
ATOM 2660 C CA . SER A 1 332 ? -14.403 13.076 21.425 1.00 63.94 332 SER A CA 1
ATOM 2661 C C . SER A 1 332 ? -15.429 12.031 20.989 1.00 63.94 332 SER A C 1
ATOM 2663 O O . SER A 1 332 ? -16.591 12.120 21.438 1.00 63.94 332 SER A O 1
#

Secondary structure (DSSP, 8-state):
-HHHHHHHTTEEEPPB-S-S-SEE--SSS--EE-----EEEHHHHHH-TT-EEEEPP-SS-SBPPEEEE----S---------GGGGGSTTHHHHHHHHHHS---SSHHHHHHHHHHHHHHHHTHHHHTHHHHTT----SS--------TT-SS--HHHHHHHHS--PPPPHHHHHHHH-SS-HHHHHHHHHHHTT-S--HHHHHHTTSSS--B-SSSSSB--HHIIIIISHHHHHHHHHTT-PPPSSS--TT-SPPPTT--HHHHHHHHHHHHHHHHHHHHHHHHH-----HHHHHHHHHHHHHHHGGGS-GGGSHHHHHHHHHHHHHHH-

Organism: Lolium multiflorum (NCBI:txid4521)

Radius of gyration: 27.36 Å; chains: 1; bounding box: 65×60×78 Å